Protein AF-X1FMQ9-F1 (afdb_monomer)

Solvent-accessible surface area (backbone atoms only — not comparable to full-atom values): 10789 Å² total; per-residue (Å²): 133,84,79,78,76,78,75,82,74,80,79,89,63,72,54,70,65,30,50,50,21,50,54,52,43,66,66,68,34,51,52,67,71,51,48,47,55,54,40,32,73,69,25,36,58,35,32,62,56,25,53,51,53,37,46,62,65,44,47,62,58,51,52,54,50,51,51,49,49,67,76,51,83,60,96,56,60,71,26,52,56,39,24,70,75,69,33,64,69,56,11,64,59,43,40,59,52,52,51,50,51,53,49,52,52,49,51,53,39,31,49,46,48,5,49,59,49,30,76,81,44,94,51,62,32,68,59,45,15,52,54,49,48,53,51,51,52,54,46,55,72,76,32,65,49,62,48,34,54,51,37,35,54,52,38,55,53,48,52,52,51,50,52,50,48,50,59,61,44,62,81,66,68,61,75,65,73,44,62,66,39,60,74,65,45,69,70,50,38,49,46,72,50,74,103

Secondary structure (DSSP, 8-state):
---------------HHHHHHHHHHHHSSHIIIIIHHHHHHHHGGGHHHHHHHHHHHHHHHHHHHHHHHHH---TTHHHHHHHHHH-HHHHHHHHHHHHHHHHHHHHHHHHHHHHHHHHHS-S-HHHHHHHHHHHHHHHHHH-HHHHHHHHHHHHHHHHHHHHHHHHHHHTT--GGGGSSS-TT-HHHHHHTTT-

Sequence (195 aa):
MEEKKEQIHLIRELGLIEALAIGLGSMLSAGIFVLSANAAERVGPAASLSFIFAGFICLPTALVLSELATAIPKAGGSFTFISRAFGPLAGSIVGPGNWLGLTFFAAFNLHAFGHYLSYFIPINPLLGAIFAGIIFIFLNYRGTRITGLLQKYIVIFLLVILIIFIYLGFNKVDTNLYKPFIPYGWGVVIGIIGL

pLDDT: mean 87.28, std 10.36, range [39.56, 96.0]

Radius of gyration: 20.59 Å; Cα contacts (8 Å, |Δi|>4): 128; chains: 1; bounding box: 42×42×71 Å

Foldseek 3Di:
DPPPPPPPDDDPLDDPLLVVLVVLDLVCFCCVVPVLVVLCVQFNLLSVVLVVVLVVVCVVVVVVQVVQCVVDVDPQRPLVSCCVVPNNVRSVVVSVVVVVVVVVSLLVRLLSQLVVVCVVPVDRSVVSSVVVVVVVVVQVVVDPNSVSVVSSVVSVVVVVVVVVCCVVVVVVDDPVSCVVVGPPDPVSSNVSSVD

Structure (mmCIF, N/CA/C/O backbone):
data_AF-X1FMQ9-F1
#
_entry.id   AF-X1FMQ9-F1
#
loop_
_atom_site.group_PDB
_atom_site.id
_atom_site.type_symbol
_atom_site.label_atom_id
_atom_site.label_alt_id
_atom_site.label_comp_id
_atom_site.label_asym_id
_atom_site.label_entity_id
_atom_site.label_seq_id
_atom_site.pdbx_PDB_ins_code
_atom_site.Cartn_x
_atom_site.Cartn_y
_atom_site.Cartn_z
_atom_site.occupancy
_atom_site.B_iso_or_equiv
_atom_site.auth_seq_id
_atom_site.auth_comp_id
_at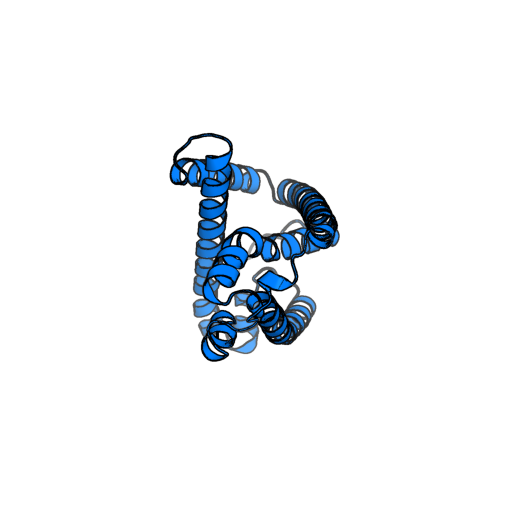om_site.auth_asym_id
_atom_site.auth_atom_id
_atom_site.pdbx_PDB_model_num
ATOM 1 N N . MET A 1 1 ? -17.181 7.054 44.598 1.00 39.69 1 MET A N 1
ATOM 2 C CA . MET A 1 1 ? -16.829 8.158 43.685 1.00 39.69 1 MET A CA 1
ATOM 3 C C . MET A 1 1 ? -16.717 7.548 42.301 1.00 39.69 1 MET A C 1
ATOM 5 O O . MET A 1 1 ? -15.719 6.906 42.015 1.00 39.69 1 MET A O 1
ATOM 9 N N . GLU A 1 2 ? -17.786 7.608 41.506 1.00 40.56 2 GLU A N 1
ATOM 10 C CA . GLU A 1 2 ? -17.734 7.195 40.100 1.00 40.56 2 GLU A CA 1
ATOM 11 C C . GLU A 1 2 ? -16.926 8.244 39.337 1.00 40.56 2 GLU A C 1
ATOM 13 O O . GLU A 1 2 ? -17.380 9.373 39.148 1.00 40.56 2 GLU A O 1
ATOM 18 N N . GLU A 1 3 ? -15.703 7.892 38.943 1.00 44.97 3 GLU A N 1
ATOM 19 C CA . GLU A 1 3 ? -14.955 8.657 37.952 1.00 44.97 3 GLU A CA 1
ATOM 20 C C . GLU A 1 3 ? -15.778 8.698 36.664 1.00 44.97 3 GLU A C 1
ATOM 22 O O . GLU A 1 3 ? -15.909 7.718 35.925 1.00 44.97 3 GLU A O 1
ATOM 27 N N . LYS A 1 4 ? -16.372 9.860 36.413 1.00 39.56 4 LYS A N 1
ATOM 28 C CA . LYS A 1 4 ? -17.057 10.195 35.175 1.00 39.56 4 LYS A CA 1
ATOM 29 C C . LYS A 1 4 ? -16.000 10.181 34.067 1.00 39.56 4 LYS A C 1
ATOM 31 O O . LYS A 1 4 ? -15.336 11.185 33.848 1.00 39.56 4 LYS A O 1
ATOM 36 N N . LYS A 1 5 ? -15.794 9.027 33.414 1.00 47.34 5 LYS A N 1
ATOM 37 C CA . LYS A 1 5 ? -14.930 8.903 32.229 1.00 47.34 5 LYS A CA 1
ATOM 38 C C . LYS A 1 5 ? -15.361 9.965 31.222 1.00 47.34 5 LYS A C 1
ATOM 40 O O . LYS A 1 5 ? -16.403 9.811 30.584 1.00 47.34 5 LYS A O 1
ATOM 45 N N . GLU A 1 6 ? -14.575 11.029 31.089 1.00 47.56 6 GLU A N 1
ATOM 46 C CA . GLU A 1 6 ? -14.693 11.971 29.983 1.00 47.56 6 GLU A CA 1
ATOM 47 C C . GLU A 1 6 ? -14.522 11.174 28.690 1.00 47.56 6 GLU A C 1
ATOM 49 O O . GLU A 1 6 ? -13.422 10.768 28.313 1.00 47.56 6 GLU A O 1
ATOM 54 N N . GLN A 1 7 ? -15.635 10.864 28.027 1.00 49.47 7 GLN A N 1
ATOM 55 C CA . GLN A 1 7 ? -15.579 10.296 26.694 1.00 49.47 7 GLN A CA 1
ATOM 56 C C . GLN A 1 7 ? -15.165 11.417 25.750 1.00 49.47 7 GLN A C 1
ATOM 58 O O . GLN A 1 7 ? -15.993 12.219 25.321 1.00 49.47 7 GLN A O 1
ATOM 63 N N . ILE A 1 8 ? -13.868 11.476 25.453 1.00 59.44 8 ILE A N 1
ATOM 64 C CA . ILE A 1 8 ? -13.315 12.309 24.389 1.00 59.44 8 ILE A CA 1
ATOM 65 C C . ILE A 1 8 ? -14.010 11.881 23.091 1.00 59.44 8 ILE A C 1
ATOM 67 O O . ILE A 1 8 ? -13.707 10.833 22.517 1.00 59.44 8 ILE A O 1
ATOM 71 N N . HIS A 1 9 ? -14.999 12.658 22.656 1.00 59.69 9 HIS A N 1
ATOM 72 C CA . HIS A 1 9 ? -15.724 12.385 21.426 1.00 59.69 9 HIS A CA 1
ATOM 73 C C . HIS A 1 9 ? -14.909 12.940 20.259 1.00 59.69 9 HIS A C 1
ATOM 75 O O . HIS A 1 9 ? -14.706 14.148 20.147 1.00 59.69 9 HIS A O 1
ATOM 81 N N . LEU A 1 10 ? -14.427 12.058 19.382 1.00 73.88 10 LEU A N 1
ATOM 82 C CA . LEU A 1 10 ? -13.733 12.476 18.166 1.00 73.88 10 LEU A CA 1
ATOM 83 C C . LEU A 1 10 ? -14.695 13.288 17.291 1.00 73.88 10 LEU A C 1
ATOM 85 O O . LEU A 1 10 ? -15.839 12.882 17.059 1.00 73.88 10 LEU A O 1
ATOM 89 N N . ILE A 1 11 ? -14.233 14.436 16.802 1.00 69.00 11 ILE A N 1
ATOM 90 C CA . ILE A 1 11 ? -14.993 15.237 15.845 1.00 69.00 11 ILE A CA 1
ATOM 91 C C . ILE A 1 11 ? -14.965 14.492 14.505 1.00 69.00 11 ILE A C 1
ATOM 93 O O . ILE A 1 11 ? -13.902 14.120 14.005 1.00 69.00 11 ILE A O 1
ATOM 97 N N . ARG A 1 12 ? -16.140 14.242 13.919 1.00 73.06 12 ARG A N 1
ATOM 98 C CA . ARG A 1 12 ? -16.244 13.654 12.577 1.00 73.06 12 ARG A CA 1
ATOM 99 C C . ARG A 1 12 ? -15.899 14.711 11.533 1.00 73.06 12 ARG A C 1
ATOM 101 O O . ARG A 1 12 ? -16.769 15.449 11.090 1.00 73.06 12 ARG A O 1
ATOM 108 N N . GLU A 1 13 ? -14.627 14.773 11.157 1.00 75.62 13 GLU A N 1
ATOM 109 C CA . GLU A 1 13 ? -14.140 15.732 10.157 1.00 75.62 13 GLU A CA 1
ATOM 110 C C . GLU A 1 13 ? -13.971 15.149 8.746 1.00 75.62 13 GLU A C 1
ATOM 112 O O . GLU A 1 13 ? -13.819 15.910 7.792 1.00 75.62 13 GLU A O 1
ATOM 117 N N . LEU A 1 14 ? -13.995 13.819 8.598 1.00 81.44 14 LEU A N 1
ATOM 118 C CA . LEU A 1 14 ? -13.795 13.143 7.315 1.00 81.44 14 LEU A CA 1
ATOM 119 C C . LEU A 1 14 ? -15.108 12.613 6.740 1.00 81.44 14 LEU A C 1
ATOM 121 O O . LEU A 1 14 ? -15.862 11.920 7.426 1.00 81.44 14 LEU A O 1
ATOM 125 N N . GLY A 1 15 ? -15.349 12.921 5.465 1.00 87.00 15 GLY A N 1
ATOM 126 C CA . GLY A 1 15 ? -16.427 12.347 4.675 1.00 87.00 15 GLY A CA 1
ATOM 127 C C . GLY A 1 15 ? -16.024 11.034 4.001 1.00 87.00 15 GLY A C 1
ATOM 128 O O . GLY A 1 15 ? -14.919 10.516 4.177 1.00 87.00 15 GLY A O 1
ATOM 129 N N . LEU A 1 16 ? -16.941 10.493 3.196 1.00 89.25 16 LEU A N 1
ATOM 130 C CA . LEU A 1 16 ? -16.736 9.241 2.462 1.00 89.25 16 LEU A CA 1
ATOM 131 C C . LEU A 1 16 ? -15.574 9.338 1.464 1.00 89.25 16 LEU A C 1
ATOM 133 O O . LEU A 1 16 ? -14.769 8.418 1.368 1.00 89.25 16 LEU A O 1
ATOM 137 N N . ILE A 1 17 ? -15.478 10.449 0.730 1.00 89.44 17 ILE A N 1
ATOM 138 C CA . ILE A 1 17 ? -14.456 10.630 -0.309 1.00 89.44 17 ILE A CA 1
ATOM 139 C C . ILE A 1 17 ? -13.071 10.744 0.328 1.00 89.44 17 ILE A C 1
ATOM 141 O O . ILE A 1 17 ? -12.124 10.133 -0.159 1.00 89.44 17 ILE A O 1
ATOM 145 N N . GLU A 1 18 ? -12.943 11.483 1.432 1.00 89.38 18 GLU A N 1
ATOM 146 C CA . GLU A 1 18 ? -11.685 11.581 2.170 1.00 89.38 18 GLU A CA 1
ATOM 147 C C . GLU A 1 18 ? -11.283 10.223 2.763 1.00 89.38 18 GLU A C 1
ATOM 149 O O . GLU A 1 18 ? -10.120 9.840 2.667 1.00 89.38 18 GLU A O 1
ATOM 154 N N . ALA A 1 19 ? -12.234 9.456 3.311 1.00 88.94 19 ALA A N 1
ATOM 155 C CA . ALA A 1 19 ? -11.971 8.111 3.823 1.00 88.94 19 ALA A CA 1
ATOM 156 C C . ALA A 1 19 ? -11.522 7.138 2.716 1.00 88.94 19 ALA A C 1
ATOM 158 O O . ALA A 1 19 ? -10.538 6.417 2.890 1.00 88.94 19 ALA A O 1
ATOM 159 N N . LEU A 1 20 ? -12.187 7.161 1.555 1.00 91.94 20 LEU A N 1
ATOM 160 C CA . LEU A 1 20 ? -11.788 6.381 0.381 1.00 91.94 20 LEU A CA 1
ATOM 161 C C . LEU A 1 20 ? -10.407 6.798 -0.130 1.00 91.94 20 LEU A C 1
ATOM 163 O O . LEU A 1 20 ? -9.595 5.936 -0.447 1.00 91.94 20 LEU A O 1
ATOM 167 N N . ALA A 1 21 ? -10.104 8.096 -0.168 1.00 92.31 21 ALA A N 1
ATOM 168 C CA . ALA A 1 21 ? -8.791 8.586 -0.575 1.00 92.31 21 ALA A CA 1
ATOM 169 C C . ALA A 1 21 ? -7.685 8.163 0.403 1.00 92.31 21 ALA A C 1
ATOM 171 O O . ALA A 1 21 ? -6.579 7.836 -0.021 1.00 92.31 21 ALA A O 1
ATOM 172 N N . ILE A 1 22 ? -7.959 8.122 1.707 1.00 90.25 22 ILE A N 1
ATOM 173 C CA . ILE A 1 22 ? -6.998 7.604 2.688 1.00 90.25 22 ILE A CA 1
ATOM 174 C C . ILE A 1 22 ? -6.743 6.113 2.462 1.00 90.25 22 ILE A C 1
ATOM 176 O O . ILE A 1 22 ? -5.586 5.699 2.452 1.00 90.25 22 ILE A O 1
ATOM 180 N N . GLY A 1 23 ? -7.796 5.322 2.232 1.00 90.88 23 GLY A N 1
ATOM 181 C CA . GLY A 1 23 ? -7.664 3.898 1.918 1.00 90.88 23 GLY A CA 1
ATOM 182 C C . GLY A 1 23 ? -6.906 3.647 0.612 1.00 90.88 23 GLY A C 1
ATOM 183 O O . GLY A 1 23 ? -5.925 2.915 0.588 1.00 90.88 23 GLY A O 1
ATOM 184 N N . LEU A 1 24 ? -7.302 4.303 -0.479 1.00 92.31 24 LEU A N 1
ATOM 185 C CA . LEU A 1 24 ? -6.636 4.154 -1.775 1.00 92.31 24 LEU A CA 1
ATOM 186 C C . LEU A 1 24 ? -5.192 4.647 -1.735 1.00 92.31 24 LEU A C 1
ATOM 188 O O . LEU A 1 24 ? -4.309 4.007 -2.294 1.00 92.31 24 LEU A O 1
ATOM 192 N N . GLY A 1 25 ? -4.929 5.764 -1.061 1.00 90.56 25 GLY A N 1
ATOM 193 C CA . GLY A 1 25 ? -3.583 6.308 -0.957 1.00 90.56 25 GLY A CA 1
ATOM 194 C C . GLY A 1 25 ? -2.646 5.470 -0.092 1.00 90.56 25 GLY A C 1
ATOM 195 O O . GLY A 1 25 ? -1.457 5.408 -0.390 1.00 90.56 25 GLY A O 1
ATOM 196 N N . SER A 1 26 ? -3.159 4.794 0.942 1.00 89.12 26 SER A N 1
ATOM 197 C CA . SER A 1 26 ? -2.355 3.840 1.711 1.00 89.12 26 SER A CA 1
ATOM 198 C C . SER A 1 26 ? -2.074 2.554 0.927 1.00 89.12 26 SER A C 1
ATOM 200 O O . SER A 1 26 ? -1.011 1.968 1.102 1.00 89.12 26 SER A O 1
ATOM 202 N N . MET A 1 27 ? -2.960 2.144 0.012 1.00 89.94 27 MET A N 1
ATOM 203 C CA . MET A 1 27 ? -2.733 0.992 -0.873 1.00 89.94 27 MET A CA 1
ATOM 204 C C . MET A 1 27 ? -1.791 1.315 -2.048 1.00 89.94 27 MET A C 1
ATOM 206 O O . MET A 1 27 ? -0.898 0.530 -2.357 1.00 89.94 27 MET A O 1
ATOM 210 N N . LEU A 1 28 ? -1.955 2.476 -2.693 1.00 90.56 28 LEU A N 1
ATOM 211 C CA . LEU A 1 28 ? -1.172 2.940 -3.854 1.00 90.56 28 LEU A CA 1
ATOM 212 C C . LEU A 1 28 ? 0.125 3.666 -3.456 1.00 90.56 28 LEU A C 1
ATOM 214 O O . LEU A 1 28 ? 0.602 4.549 -4.167 1.00 90.56 28 LEU A O 1
ATOM 218 N N . SER A 1 29 ? 0.675 3.341 -2.291 1.00 89.25 29 SER A N 1
ATOM 219 C CA . SER A 1 29 ? 1.829 4.031 -1.725 1.00 89.25 29 SER A CA 1
ATOM 220 C C . SER A 1 29 ? 3.143 3.591 -2.403 1.00 89.25 29 SER A C 1
ATOM 222 O O . SER A 1 29 ? 3.142 3.059 -3.515 1.00 89.25 29 SER A O 1
ATOM 224 N N . ALA A 1 30 ? 4.296 3.763 -1.747 1.00 86.06 30 ALA A N 1
ATOM 225 C CA . ALA A 1 30 ? 5.596 3.317 -2.254 1.00 86.06 30 ALA A CA 1
ATOM 226 C C . ALA A 1 30 ? 5.655 1.840 -2.710 1.00 86.06 30 ALA A C 1
ATOM 228 O O . ALA A 1 30 ? 6.566 1.477 -3.450 1.00 86.06 30 ALA A O 1
ATOM 229 N N . GLY A 1 31 ? 4.693 0.992 -2.326 1.00 84.88 31 GLY A N 1
ATOM 230 C CA . GLY A 1 31 ? 4.584 -0.383 -2.818 1.00 84.88 31 GLY A CA 1
ATOM 231 C C . GLY A 1 31 ? 4.516 -0.476 -4.347 1.00 84.88 31 GLY A C 1
ATOM 232 O O . GLY A 1 31 ? 5.356 -1.130 -4.957 1.00 84.88 31 GLY A O 1
ATOM 233 N N . ILE A 1 32 ? 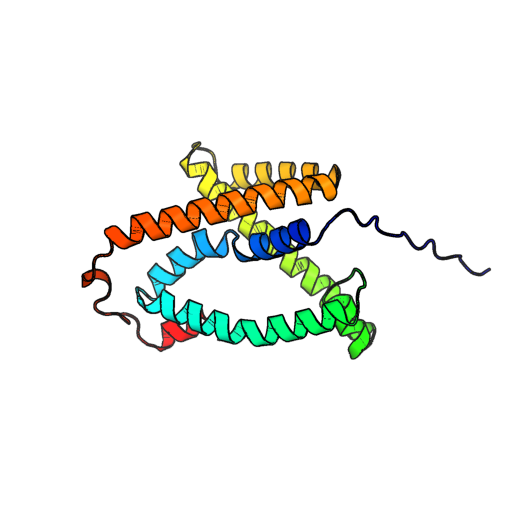3.581 0.224 -4.996 1.00 89.06 32 ILE A N 1
ATOM 234 C CA . ILE A 1 32 ? 3.429 0.131 -6.462 1.00 89.06 32 ILE A CA 1
ATOM 235 C C . ILE A 1 32 ? 4.571 0.808 -7.234 1.00 89.06 32 ILE A C 1
ATOM 237 O O . ILE A 1 32 ? 4.815 0.494 -8.395 1.00 89.06 32 ILE A O 1
ATOM 241 N N . PHE A 1 33 ? 5.275 1.744 -6.599 1.00 87.31 33 PHE A N 1
ATOM 242 C CA . PHE A 1 33 ? 6.340 2.514 -7.239 1.00 87.31 33 PHE A CA 1
ATOM 243 C C . PHE A 1 33 ? 7.714 1.856 -7.081 1.00 87.31 33 PHE A C 1
ATOM 245 O O . PHE A 1 33 ? 8.501 1.844 -8.024 1.00 87.31 33 PHE A O 1
ATOM 252 N N . VAL A 1 34 ? 7.986 1.259 -5.916 1.00 88.56 34 VAL A N 1
ATOM 253 C CA . VAL A 1 34 ? 9.287 0.658 -5.587 1.00 88.56 34 VAL A CA 1
ATOM 254 C C . VAL A 1 34 ? 9.239 -0.867 -5.655 1.00 88.56 34 VAL A C 1
ATOM 256 O O . VAL A 1 34 ? 10.072 -1.481 -6.322 1.00 88.56 34 VAL A O 1
ATOM 259 N N . LEU A 1 35 ? 8.263 -1.505 -4.997 1.00 87.69 35 LEU A N 1
ATOM 260 C CA . LEU A 1 35 ? 8.206 -2.972 -4.944 1.00 87.69 35 LEU A CA 1
ATOM 261 C C . LEU A 1 35 ? 7.833 -3.575 -6.293 1.00 87.69 35 LEU A C 1
ATOM 263 O O . LEU A 1 35 ? 8.324 -4.652 -6.603 1.00 87.69 35 LEU A O 1
ATOM 267 N N . SER A 1 36 ? 7.021 -2.908 -7.117 1.00 88.75 36 SER A N 1
ATOM 268 C CA . SER A 1 36 ? 6.688 -3.426 -8.450 1.00 88.75 36 SER A CA 1
ATOM 269 C C . SER A 1 36 ? 7.918 -3.554 -9.351 1.00 88.75 36 SER A C 1
ATOM 271 O O . SER A 1 36 ? 8.035 -4.547 -10.066 1.00 88.75 36 SER A O 1
ATOM 273 N N . ALA A 1 37 ? 8.864 -2.611 -9.272 1.00 87.69 37 ALA A N 1
ATOM 274 C CA . ALA A 1 37 ? 10.129 -2.706 -9.997 1.00 87.69 37 ALA A CA 1
ATOM 275 C C . ALA A 1 37 ? 10.989 -3.868 -9.474 1.00 87.69 37 ALA A C 1
ATOM 277 O O . ALA A 1 37 ? 11.471 -4.680 -10.259 1.00 87.69 37 ALA A O 1
ATOM 278 N N . ASN A 1 38 ? 11.105 -4.010 -8.149 1.00 87.56 38 ASN A N 1
ATOM 279 C CA . ASN A 1 38 ? 11.846 -5.117 -7.538 1.00 87.56 38 ASN A CA 1
ATOM 280 C C . ASN A 1 38 ? 11.211 -6.492 -7.835 1.00 87.56 38 ASN A C 1
ATOM 282 O O . ASN A 1 38 ? 11.910 -7.470 -8.090 1.00 87.56 38 ASN A O 1
ATOM 286 N N . ALA A 1 39 ? 9.880 -6.575 -7.853 1.00 87.50 39 ALA A N 1
ATOM 287 C CA . ALA A 1 39 ? 9.150 -7.783 -8.220 1.00 87.50 39 ALA A CA 1
ATOM 288 C C . ALA A 1 39 ? 9.375 -8.146 -9.694 1.00 87.50 39 ALA A C 1
ATOM 290 O O . ALA A 1 39 ? 9.618 -9.312 -10.004 1.00 87.50 39 ALA A O 1
ATOM 291 N N . ALA A 1 40 ? 9.345 -7.157 -10.592 1.00 88.12 40 ALA A N 1
ATOM 292 C CA . ALA A 1 40 ? 9.644 -7.356 -12.006 1.00 88.12 40 ALA A CA 1
ATOM 293 C C . ALA A 1 40 ? 11.095 -7.813 -12.231 1.00 88.12 40 ALA A C 1
ATOM 295 O O . ALA A 1 40 ? 11.329 -8.678 -13.066 1.00 88.12 40 ALA A O 1
ATOM 296 N N . GLU A 1 41 ? 12.059 -7.309 -11.460 1.00 88.12 41 GLU A N 1
ATOM 297 C CA . GLU A 1 41 ? 13.456 -7.760 -11.523 1.00 88.12 41 GLU A CA 1
ATOM 298 C C . GLU A 1 41 ? 13.613 -9.228 -11.090 1.00 88.12 41 GLU A C 1
ATOM 300 O O . GLU A 1 41 ? 14.364 -9.986 -11.697 1.00 88.12 41 GLU A O 1
ATOM 305 N N . ARG A 1 42 ? 12.869 -9.655 -10.061 1.00 86.50 42 ARG A N 1
ATOM 306 C CA . ARG A 1 42 ? 12.990 -11.000 -9.473 1.00 86.50 42 ARG A CA 1
ATOM 307 C C . ARG A 1 42 ? 12.169 -12.081 -10.178 1.00 86.50 42 ARG A C 1
ATOM 309 O O . ARG A 1 42 ? 12.550 -13.246 -10.130 1.00 86.50 42 ARG A O 1
ATOM 316 N N . VAL A 1 43 ? 11.024 -11.732 -10.768 1.00 86.50 43 VAL A N 1
ATOM 317 C CA . VAL A 1 43 ? 10.079 -12.687 -11.393 1.00 86.50 43 VAL A CA 1
ATOM 318 C C . VAL A 1 43 ? 9.914 -12.452 -12.898 1.00 86.50 43 VAL A C 1
ATOM 320 O O . VAL A 1 43 ? 9.421 -13.326 -13.614 1.00 86.50 43 VAL A O 1
ATOM 323 N N . GLY A 1 44 ? 10.391 -11.323 -13.419 1.00 87.50 44 GLY A N 1
ATOM 324 C CA . GLY A 1 44 ? 10.241 -10.969 -14.824 1.00 87.50 44 GLY A CA 1
ATOM 325 C C . GLY A 1 44 ? 8.788 -10.620 -15.185 1.00 87.50 44 GLY A C 1
ATOM 326 O O . GLY A 1 44 ? 8.026 -10.144 -14.336 1.00 87.50 44 GLY A O 1
ATOM 327 N N . PRO A 1 45 ? 8.362 -10.878 -16.435 1.00 88.12 45 PRO A N 1
ATOM 328 C CA . PRO A 1 45 ? 7.015 -10.555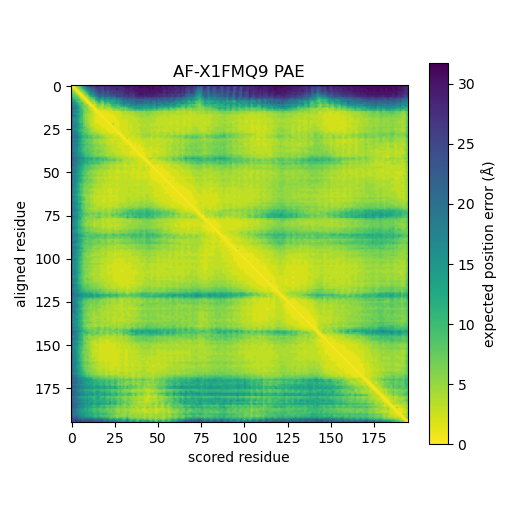 -16.926 1.00 88.12 45 PRO A CA 1
ATOM 329 C C . PRO A 1 45 ? 5.876 -11.181 -16.102 1.00 88.12 45 PRO A C 1
ATOM 331 O O . PRO A 1 45 ? 4.783 -10.610 -15.994 1.00 88.12 45 PRO A O 1
ATOM 334 N N . ALA A 1 46 ? 6.145 -12.326 -15.469 1.00 90.00 46 ALA A N 1
ATOM 335 C CA . ALA A 1 46 ? 5.207 -13.029 -14.602 1.00 90.00 46 ALA A CA 1
ATOM 336 C C . ALA A 1 46 ? 4.859 -12.286 -13.298 1.00 90.00 46 ALA A C 1
ATOM 338 O O . ALA A 1 46 ? 3.913 -12.689 -12.623 1.00 90.00 46 ALA A O 1
ATOM 339 N N . ALA A 1 47 ? 5.533 -11.175 -12.965 1.00 89.19 47 ALA A N 1
ATOM 340 C CA . ALA A 1 47 ? 5.174 -10.344 -11.812 1.00 89.19 47 ALA A CA 1
ATOM 341 C C . ALA A 1 47 ? 3.708 -9.873 -11.880 1.00 89.19 47 ALA A C 1
ATOM 343 O O . ALA A 1 47 ? 3.027 -9.796 -10.859 1.00 89.19 47 ALA A O 1
ATOM 344 N N . SER A 1 48 ? 3.193 -9.635 -13.092 1.00 88.69 48 SER A N 1
ATOM 345 C CA . SER A 1 48 ? 1.783 -9.307 -13.337 1.00 88.69 48 SER A CA 1
ATOM 346 C C . SER A 1 48 ? 0.816 -10.378 -12.808 1.00 88.69 48 SER A C 1
ATOM 348 O O . SER A 1 48 ? -0.174 -10.038 -12.160 1.00 88.69 48 SER A O 1
ATOM 350 N N . LEU A 1 49 ? 1.123 -11.667 -13.005 1.00 89.44 49 LEU A N 1
ATOM 351 C CA . LEU A 1 49 ? 0.324 -12.769 -12.461 1.00 89.44 49 LEU A CA 1
ATOM 352 C C . LEU A 1 49 ? 0.403 -12.820 -10.935 1.00 89.44 49 LEU A C 1
ATOM 354 O O . LEU A 1 49 ? -0.628 -13.004 -10.291 1.00 89.44 49 LEU A O 1
ATOM 358 N N . SER A 1 50 ? 1.588 -12.616 -10.351 1.00 89.75 50 SER A N 1
ATOM 359 C CA . SER A 1 50 ? 1.748 -12.571 -8.892 1.00 89.75 50 SER A CA 1
ATOM 360 C C . SER A 1 50 ? 0.856 -11.495 -8.265 1.00 89.75 50 SER A C 1
ATOM 362 O O . SER A 1 50 ? 0.182 -11.772 -7.276 1.00 89.75 50 SER A O 1
ATOM 364 N N . PHE A 1 51 ? 0.771 -10.301 -8.865 1.00 89.12 51 PHE A N 1
ATOM 365 C CA . PHE A 1 51 ? -0.125 -9.241 -8.384 1.00 89.12 51 PHE A CA 1
ATOM 366 C C . PHE A 1 51 ? -1.610 -9.610 -8.498 1.00 89.12 51 PHE A C 1
ATOM 368 O O . PHE A 1 51 ? -2.378 -9.313 -7.584 1.00 89.12 51 PHE A O 1
ATOM 375 N N . ILE A 1 52 ? -2.020 -10.285 -9.578 1.00 91.50 52 ILE A N 1
ATOM 376 C CA . ILE A 1 52 ? -3.406 -10.750 -9.745 1.00 91.50 52 ILE A CA 1
ATOM 377 C C . ILE A 1 52 ? -3.763 -11.768 -8.654 1.00 91.50 52 ILE A C 1
ATOM 379 O O . ILE A 1 52 ? -4.781 -11.615 -7.978 1.00 91.50 52 ILE A O 1
ATOM 383 N N . PHE A 1 53 ? -2.913 -12.774 -8.433 1.00 90.94 53 PHE A N 1
ATOM 384 C CA . PHE A 1 53 ? -3.139 -13.780 -7.394 1.00 90.94 53 PHE A CA 1
ATOM 385 C C . PHE A 1 53 ? -3.110 -13.182 -5.982 1.00 90.94 53 PHE A C 1
ATOM 387 O O . PHE A 1 53 ? -3.985 -13.495 -5.176 1.00 90.94 53 PHE A O 1
ATOM 394 N N . ALA A 1 54 ? -2.175 -12.270 -5.697 1.00 90.12 54 ALA A N 1
ATOM 395 C CA . ALA A 1 54 ? -2.142 -11.535 -4.433 1.00 90.12 54 ALA A CA 1
ATOM 396 C C . ALA A 1 54 ? -3.440 -10.741 -4.203 1.00 90.12 54 ALA A C 1
ATOM 398 O O . ALA A 1 54 ? -3.987 -10.743 -3.100 1.00 90.12 54 ALA A O 1
ATOM 399 N N . GLY A 1 55 ? -3.981 -10.118 -5.257 1.00 91.06 55 GLY A N 1
ATOM 400 C CA . GLY A 1 55 ? -5.276 -9.440 -5.219 1.00 91.06 55 GLY A CA 1
ATOM 401 C C . GLY A 1 55 ? -6.418 -10.382 -4.837 1.00 91.06 55 GLY A C 1
ATOM 402 O O . GLY A 1 55 ? -7.180 -10.075 -3.922 1.00 91.06 55 GLY A O 1
ATOM 403 N N . PHE A 1 56 ? -6.498 -11.558 -5.465 1.00 93.06 56 PHE A N 1
ATOM 404 C CA . PHE A 1 56 ? -7.513 -12.564 -5.132 1.00 93.06 56 PHE A CA 1
ATOM 405 C C . PHE A 1 56 ? -7.429 -13.052 -3.683 1.00 93.06 56 PHE A C 1
ATOM 407 O O . PHE A 1 56 ? -8.465 -13.244 -3.054 1.00 93.06 56 PHE A O 1
ATOM 414 N N . ILE A 1 57 ? -6.224 -13.207 -3.131 1.00 92.12 57 ILE A N 1
ATOM 415 C CA . ILE A 1 57 ? -6.022 -13.593 -1.724 1.00 92.12 57 ILE A CA 1
ATOM 416 C C . ILE A 1 57 ? -6.428 -12.456 -0.771 1.00 92.12 57 ILE A C 1
ATOM 418 O O . ILE A 1 57 ? -6.955 -12.698 0.315 1.00 92.12 57 ILE A O 1
ATOM 422 N N . CYS A 1 58 ? -6.221 -11.203 -1.177 1.00 92.62 58 CYS A N 1
ATOM 423 C CA . CYS A 1 58 ? -6.569 -10.031 -0.378 1.00 92.62 58 CYS A CA 1
ATOM 424 C C . CYS A 1 58 ? -8.088 -9.770 -0.325 1.00 92.62 58 CYS A C 1
ATOM 426 O O . CYS A 1 58 ? -8.595 -9.303 0.696 1.00 92.62 58 CYS A O 1
ATOM 428 N N . LEU A 1 59 ? -8.832 -10.104 -1.388 1.00 94.12 59 LEU A N 1
ATOM 429 C CA . LEU A 1 59 ? -10.270 -9.819 -1.503 1.00 94.12 59 LEU A CA 1
ATOM 430 C C . LEU A 1 59 ? -11.121 -10.370 -0.337 1.00 94.12 59 LEU A C 1
ATOM 432 O O . LEU A 1 59 ? -11.846 -9.575 0.265 1.00 94.12 59 LEU A O 1
ATOM 436 N N . PRO A 1 60 ? -11.043 -11.662 0.050 1.00 95.25 60 PRO A N 1
ATOM 437 C CA . PRO A 1 60 ? -11.795 -12.178 1.196 1.00 95.25 60 PRO A CA 1
ATOM 438 C C . PRO A 1 60 ? -11.479 -11.436 2.498 1.00 95.25 60 PRO A C 1
ATOM 440 O O . PRO A 1 60 ? -12.385 -11.097 3.256 1.00 95.25 60 PRO A O 1
ATOM 443 N N . THR A 1 61 ? -10.203 -11.124 2.732 1.00 93.44 61 THR A N 1
ATOM 444 C CA . THR A 1 61 ? -9.759 -10.374 3.916 1.00 93.44 61 THR A CA 1
ATOM 445 C C . THR A 1 61 ? -10.360 -8.969 3.939 1.00 93.44 61 THR A C 1
ATOM 447 O O . THR A 1 61 ? -10.833 -8.514 4.980 1.00 93.44 61 THR A O 1
ATOM 450 N N . ALA A 1 62 ? -10.397 -8.290 2.789 1.00 93.31 62 ALA A N 1
ATOM 451 C CA . ALA A 1 62 ? -11.005 -6.971 2.660 1.00 93.31 62 ALA A CA 1
ATOM 452 C C . ALA A 1 62 ? -12.523 -6.999 2.908 1.00 93.31 62 ALA A C 1
ATOM 454 O O . ALA A 1 62 ? -13.043 -6.113 3.586 1.00 93.31 62 ALA A O 1
ATOM 455 N N . LEU A 1 63 ? -13.228 -8.025 2.417 1.00 96.00 63 LEU A N 1
ATOM 456 C CA . LEU A 1 63 ? -14.668 -8.196 2.643 1.00 96.00 63 LEU A CA 1
ATOM 457 C C . LEU A 1 63 ? -14.987 -8.396 4.129 1.00 96.00 63 LEU A C 1
ATOM 459 O O . LEU A 1 63 ? -15.829 -7.682 4.672 1.00 96.00 63 LEU A O 1
ATOM 463 N N . VAL A 1 64 ? -14.255 -9.284 4.809 1.00 95.00 64 VAL A N 1
ATOM 464 C CA . VAL A 1 64 ? -14.414 -9.513 6.254 1.00 95.00 64 VAL A CA 1
ATOM 465 C C . VAL A 1 64 ? -14.142 -8.228 7.037 1.00 95.00 64 VAL A C 1
ATOM 467 O O . VAL A 1 64 ? -14.931 -7.841 7.897 1.00 95.00 64 VAL A O 1
ATOM 470 N N . LEU A 1 65 ? -13.062 -7.508 6.719 1.00 92.19 65 LEU A N 1
ATOM 471 C CA . LEU A 1 65 ? -12.764 -6.234 7.378 1.00 92.19 65 LEU A CA 1
ATOM 472 C C . LEU A 1 65 ? -13.843 -5.173 7.125 1.00 92.19 65 LEU A C 1
ATOM 474 O O . LEU A 1 65 ? -14.152 -4.402 8.033 1.00 92.19 65 LEU A O 1
ATOM 478 N N . SER A 1 66 ? -14.442 -5.150 5.932 1.00 93.19 66 SER A N 1
ATOM 479 C CA . SER A 1 66 ? -15.550 -4.251 5.596 1.00 93.19 66 SER A CA 1
ATOM 480 C C . SER A 1 66 ? -16.808 -4.555 6.419 1.00 93.19 66 SER A C 1
ATOM 482 O O . SER A 1 66 ? -17.441 -3.636 6.950 1.00 93.19 66 SER A O 1
ATOM 484 N N . GLU A 1 67 ? -17.162 -5.834 6.577 1.00 95.44 67 GLU A N 1
ATOM 485 C CA . GLU A 1 67 ? -18.279 -6.258 7.430 1.00 95.44 67 GLU A CA 1
ATOM 486 C C . GLU A 1 67 ? -18.036 -5.887 8.897 1.00 95.44 67 GLU A C 1
ATOM 488 O O . GLU A 1 67 ? -18.903 -5.291 9.540 1.00 95.44 67 GLU A O 1
ATOM 493 N N . LEU A 1 68 ? -16.831 -6.151 9.414 1.00 93.38 68 LEU A N 1
ATOM 494 C CA . LEU A 1 68 ? -16.460 -5.821 10.792 1.00 93.38 68 LEU A CA 1
ATOM 495 C C . LEU A 1 68 ? -16.475 -4.309 11.051 1.00 93.38 68 LEU A C 1
ATOM 497 O O . LEU A 1 68 ? -16.978 -3.872 12.088 1.00 93.38 68 LEU A O 1
ATOM 501 N N . ALA A 1 69 ? -15.963 -3.505 10.115 1.00 90.81 69 ALA A N 1
ATOM 502 C CA . ALA A 1 69 ? -15.963 -2.048 10.224 1.00 90.81 69 ALA A CA 1
ATOM 503 C C . ALA A 1 69 ? -17.385 -1.464 10.237 1.00 90.81 69 ALA A C 1
ATOM 505 O O . ALA A 1 69 ? -17.645 -0.493 10.950 1.00 90.81 69 ALA A O 1
ATOM 506 N N . THR A 1 70 ? -18.311 -2.076 9.493 1.00 90.56 70 THR A N 1
ATOM 507 C CA . THR A 1 70 ? -19.722 -1.665 9.460 1.00 90.56 70 THR A CA 1
ATOM 508 C C . THR A 1 70 ? -20.468 -2.112 10.720 1.00 90.56 70 THR A C 1
ATOM 510 O O . THR A 1 70 ? -21.247 -1.345 11.284 1.00 90.56 70 THR A O 1
ATOM 513 N N . ALA A 1 71 ? -20.200 -3.327 11.207 1.00 92.75 71 ALA A N 1
ATOM 514 C CA . ALA A 1 71 ? -20.837 -3.880 12.401 1.00 92.75 71 ALA A CA 1
ATOM 515 C C . ALA A 1 71 ? -20.345 -3.234 13.710 1.00 92.75 71 ALA A C 1
ATOM 517 O O . ALA A 1 71 ? -21.100 -3.132 14.678 1.00 92.75 71 ALA A O 1
ATOM 518 N N . ILE A 1 72 ? -19.081 -2.796 13.764 1.00 91.81 72 ILE A N 1
ATOM 519 C CA . ILE A 1 72 ? -18.451 -2.221 14.960 1.00 91.81 72 ILE A CA 1
ATOM 520 C C . ILE A 1 72 ? -17.868 -0.836 14.614 1.00 91.81 72 ILE A C 1
ATOM 522 O O . ILE A 1 72 ? -16.649 -0.691 14.504 1.00 91.81 72 ILE A O 1
ATOM 526 N N . PRO A 1 73 ? -18.706 0.216 14.490 1.00 85.56 73 PRO A N 1
ATOM 527 C CA . PRO A 1 73 ? -18.282 1.553 14.063 1.00 85.56 73 PRO A CA 1
ATOM 528 C C . PRO A 1 73 ? -17.634 2.343 15.215 1.00 85.56 73 PRO A C 1
ATOM 530 O O . PRO A 1 73 ? -18.098 3.413 15.614 1.00 85.56 73 PRO A O 1
ATOM 533 N N . LYS A 1 74 ? -16.567 1.789 15.798 1.00 84.69 74 LYS A N 1
ATOM 534 C CA . LYS A 1 74 ? -15.788 2.389 16.887 1.00 84.69 74 LYS A CA 1
ATOM 535 C C . LYS A 1 74 ? -14.360 2.658 16.425 1.00 84.69 74 LYS A C 1
ATOM 537 O O . LYS A 1 74 ? -13.763 1.853 15.716 1.00 84.69 74 LYS A O 1
ATOM 542 N N . ALA A 1 75 ? -13.795 3.779 16.868 1.00 80.50 75 ALA A N 1
ATOM 543 C CA . ALA A 1 75 ? -12.388 4.083 16.637 1.00 80.50 75 ALA A CA 1
ATOM 544 C C . ALA A 1 75 ? -11.505 3.092 17.419 1.00 80.50 75 ALA A C 1
ATOM 546 O O . ALA A 1 75 ? -11.623 2.994 18.640 1.00 80.50 75 ALA A O 1
ATOM 547 N N . GLY A 1 76 ? -10.643 2.357 16.710 1.00 78.69 76 GLY A N 1
ATOM 548 C CA . GLY A 1 76 ? -9.689 1.417 17.316 1.00 78.69 76 GLY A CA 1
ATOM 549 C C . GLY A 1 76 ? -9.248 0.241 16.431 1.00 78.69 76 GLY A C 1
ATOM 550 O O . GLY A 1 76 ? -8.320 -0.475 16.801 1.00 78.69 76 GLY A O 1
ATOM 551 N N . GLY A 1 77 ? -9.843 0.061 15.245 1.00 85.75 77 GLY A N 1
ATOM 552 C CA . GLY A 1 77 ? -9.361 -0.881 14.225 1.00 85.75 77 GLY A CA 1
ATOM 553 C C . GLY A 1 77 ? -9.258 -2.330 14.720 1.00 85.75 77 GLY A C 1
ATOM 554 O O . GLY A 1 77 ? -10.105 -2.798 15.484 1.00 85.75 77 GLY A O 1
ATOM 555 N N . SER A 1 78 ? -8.193 -3.031 14.316 1.00 87.75 78 SER A N 1
ATOM 556 C CA . SER A 1 78 ? -7.954 -4.448 14.638 1.00 87.75 78 SER A CA 1
ATOM 557 C C . SER A 1 78 ? -7.977 -4.746 16.140 1.00 87.75 78 SER A C 1
ATOM 559 O O . SER A 1 78 ? -8.476 -5.793 16.551 1.00 87.75 78 SER A O 1
ATOM 561 N N . PHE A 1 79 ? -7.507 -3.809 16.975 1.00 90.31 79 PHE A N 1
ATOM 562 C CA . PHE A 1 79 ? -7.567 -3.939 18.432 1.00 90.31 79 PHE A CA 1
ATOM 563 C C . PHE A 1 79 ? -9.011 -4.097 18.917 1.00 90.31 79 PHE A C 1
ATOM 565 O O . PHE A 1 79 ? -9.307 -4.999 19.698 1.00 90.31 79 PHE A O 1
ATOM 572 N N . THR A 1 80 ? -9.929 -3.252 18.442 1.00 90.38 80 THR A N 1
ATOM 573 C CA . THR A 1 80 ? -11.336 -3.285 18.861 1.00 90.38 80 THR A CA 1
ATOM 574 C C . THR A 1 80 ? -12.037 -4.548 18.382 1.00 90.38 80 THR A C 1
ATOM 576 O O . THR A 1 80 ? -12.791 -5.148 19.148 1.00 90.38 80 THR A O 1
ATOM 579 N N . PHE A 1 81 ? -11.767 -4.977 17.149 1.00 92.06 81 PHE A N 1
ATOM 580 C CA . PHE A 1 81 ? -12.347 -6.194 16.583 1.00 92.06 81 PHE A CA 1
ATOM 581 C C . PHE A 1 81 ? -11.948 -7.439 17.380 1.00 92.06 81 PHE A C 1
ATOM 583 O O . PHE A 1 81 ? -12.802 -8.210 17.815 1.00 92.06 81 PHE A O 1
ATOM 590 N N . ILE A 1 82 ? -10.653 -7.589 17.657 1.00 92.25 82 ILE A N 1
ATOM 591 C CA . ILE A 1 82 ? -10.112 -8.772 18.332 1.00 92.25 82 ILE A CA 1
ATOM 592 C C . ILE A 1 82 ? -10.435 -8.752 19.823 1.00 92.25 82 ILE A C 1
ATOM 594 O O . ILE A 1 82 ? -10.826 -9.781 20.369 1.00 92.25 82 ILE A O 1
ATOM 598 N N . SER A 1 83 ? -10.386 -7.580 20.465 1.00 92.44 83 SER A N 1
ATOM 599 C CA . SER A 1 83 ? -10.831 -7.433 21.858 1.00 92.44 83 SER A CA 1
ATOM 600 C C . SER A 1 83 ? -12.290 -7.843 22.036 1.00 92.44 83 SER A C 1
ATOM 602 O O . SER A 1 83 ? -12.661 -8.390 23.074 1.00 92.44 83 SER A O 1
ATOM 604 N N . ARG A 1 84 ? -13.135 -7.566 21.033 1.00 91.19 84 ARG A N 1
ATOM 605 C CA . ARG A 1 84 ? -14.557 -7.910 21.073 1.00 91.19 84 ARG A CA 1
ATOM 606 C C . ARG A 1 84 ? -14.800 -9.406 20.879 1.00 91.19 84 ARG A C 1
ATOM 608 O O . ARG A 1 84 ? -15.707 -9.925 21.522 1.00 91.19 84 ARG A O 1
ATOM 615 N N . ALA A 1 85 ? -14.019 -10.062 20.022 1.00 91.69 85 ALA A N 1
ATOM 616 C CA . ALA A 1 85 ? -14.177 -11.478 19.695 1.00 91.69 85 ALA A CA 1
ATOM 617 C C . ALA A 1 85 ? -13.514 -12.422 20.716 1.00 91.69 85 ALA A C 1
ATOM 619 O O . ALA A 1 85 ? -14.124 -13.403 21.125 1.00 91.69 85 ALA A O 1
ATOM 620 N N . PHE A 1 86 ? -12.288 -12.115 21.150 1.00 93.06 86 PHE A N 1
ATOM 621 C CA . PHE A 1 86 ? -11.439 -13.010 21.955 1.00 93.06 86 PHE A CA 1
ATOM 622 C C . PHE A 1 86 ? -11.124 -12.470 23.358 1.00 93.06 86 PHE A C 1
ATOM 624 O O . PHE A 1 86 ? -10.394 -13.092 24.128 1.00 93.06 86 PHE A O 1
ATOM 631 N N . GLY A 1 87 ? -11.680 -11.311 23.706 1.00 92.75 87 GLY A N 1
ATOM 632 C CA . GLY A 1 87 ? -11.492 -10.666 24.998 1.00 92.75 87 GLY A CA 1
ATOM 633 C C . GLY A 1 87 ? -10.281 -9.722 25.060 1.00 92.75 87 GLY A C 1
ATOM 634 O O . GLY A 1 87 ? -9.468 -9.651 24.134 1.00 92.75 87 GLY A O 1
ATOM 635 N N . PRO A 1 88 ? -10.141 -8.969 26.168 1.00 91.12 88 PRO A N 1
ATOM 636 C CA . PRO A 1 88 ? -9.185 -7.861 26.265 1.00 91.12 88 PRO A CA 1
ATOM 637 C C . PRO A 1 88 ? -7.717 -8.276 26.134 1.00 91.12 88 PRO A C 1
ATOM 639 O O . PRO A 1 88 ? -6.909 -7.509 25.623 1.00 91.12 88 PRO A O 1
ATOM 642 N N . LEU A 1 89 ? -7.364 -9.487 26.575 1.00 92.06 89 LEU A N 1
ATOM 643 C CA . LEU A 1 89 ? -5.979 -9.964 26.589 1.00 92.06 89 LEU A CA 1
ATOM 644 C C . LEU A 1 89 ? -5.445 -10.174 25.162 1.00 92.06 89 LEU A C 1
ATOM 646 O O . LEU A 1 89 ? -4.366 -9.687 24.834 1.00 92.06 89 LEU A O 1
ATOM 650 N N . ALA A 1 90 ? -6.241 -10.799 24.287 1.00 91.19 90 ALA A N 1
ATOM 651 C CA . ALA A 1 90 ? -5.915 -10.941 22.866 1.00 91.19 90 ALA A CA 1
ATOM 652 C C . ALA A 1 90 ? -5.827 -9.575 22.164 1.00 91.19 90 ALA A C 1
ATOM 654 O O . ALA A 1 90 ? -4.919 -9.330 21.371 1.00 91.19 90 ALA A O 1
ATOM 655 N N . GLY A 1 91 ? -6.732 -8.655 22.511 1.00 89.38 91 GLY A N 1
ATOM 656 C CA . GLY A 1 91 ? -6.686 -7.269 22.057 1.00 89.38 91 GLY A CA 1
ATOM 657 C C . GLY A 1 91 ? -5.364 -6.579 22.379 1.00 89.38 91 GLY A C 1
ATOM 658 O O . GLY A 1 91 ? -4.710 -6.046 21.485 1.00 89.38 91 GLY A O 1
ATOM 659 N N . SER A 1 92 ? -4.935 -6.634 23.640 1.00 89.44 92 SER A N 1
ATOM 660 C CA . SER A 1 92 ? -3.703 -5.995 24.121 1.00 89.44 92 SER A CA 1
ATOM 661 C C . SER A 1 92 ? -2.429 -6.498 23.443 1.00 89.44 92 SER A C 1
ATOM 663 O O . SER A 1 92 ? -1.449 -5.762 23.404 1.00 89.44 92 SER A O 1
ATOM 665 N N . ILE A 1 93 ? -2.432 -7.709 22.878 1.00 93.12 93 ILE A N 1
ATOM 666 C CA . ILE A 1 93 ? -1.314 -8.223 22.072 1.00 93.12 93 ILE A CA 1
ATOM 667 C C . ILE A 1 93 ? -1.335 -7.597 20.671 1.00 93.12 93 ILE A C 1
ATOM 669 O O . ILE A 1 93 ? -0.304 -7.164 20.157 1.00 93.12 93 ILE A O 1
ATOM 673 N N . VAL A 1 94 ? -2.514 -7.507 20.052 1.00 92.94 94 VAL A N 1
ATOM 674 C CA . VAL A 1 94 ? -2.639 -7.019 18.671 1.00 92.94 94 VAL A CA 1
ATOM 675 C C . VAL A 1 94 ? -2.511 -5.502 18.567 1.00 92.94 94 VAL A C 1
ATOM 677 O O . VAL A 1 94 ? -2.002 -5.010 17.565 1.00 92.94 94 VAL A O 1
ATOM 680 N N . GLY A 1 95 ? -2.921 -4.746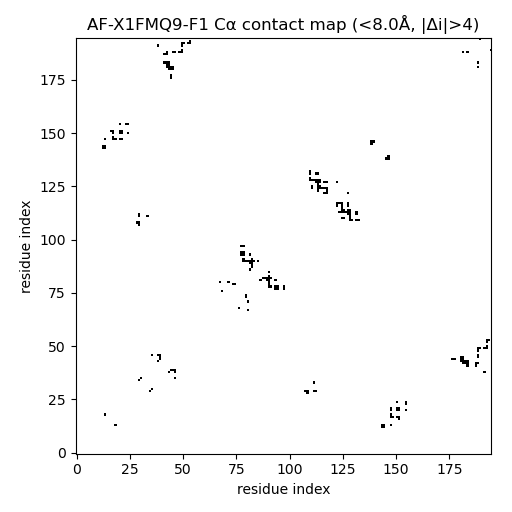 19.588 1.00 90.31 95 GLY A N 1
ATOM 681 C CA . GLY A 1 95 ? -2.818 -3.281 19.591 1.00 90.31 95 GLY A CA 1
ATOM 682 C C . GLY A 1 95 ? -1.398 -2.773 19.287 1.00 90.31 95 GLY A C 1
ATOM 683 O O . GLY A 1 95 ? -1.210 -2.092 18.274 1.00 90.31 95 GLY A O 1
ATOM 684 N N . PRO A 1 96 ? -0.387 -3.137 20.097 1.00 92.50 96 PRO A N 1
ATOM 685 C CA . PRO A 1 96 ? 1.009 -2.787 19.845 1.00 92.50 96 PRO A CA 1
ATOM 686 C C . PRO A 1 96 ? 1.539 -3.344 18.521 1.00 92.50 96 PRO A C 1
ATOM 688 O O . PRO A 1 96 ? 2.254 -2.638 17.816 1.00 92.50 96 PRO A O 1
ATOM 691 N N . GLY A 1 97 ? 1.155 -4.570 18.143 1.00 92.94 97 GLY A N 1
ATOM 692 C CA . GLY A 1 97 ? 1.549 -5.163 16.860 1.00 92.94 97 GLY A CA 1
ATOM 693 C C . GLY A 1 97 ? 1.061 -4.349 15.659 1.00 92.94 97 GLY A C 1
ATOM 694 O O . GLY A 1 97 ? 1.831 -4.054 14.748 1.00 92.94 97 GLY A O 1
ATOM 695 N N . ASN A 1 98 ? -0.195 -3.903 15.690 1.00 92.19 98 ASN A N 1
ATOM 696 C CA . ASN A 1 98 ? -0.770 -3.040 14.663 1.00 92.19 98 ASN A CA 1
ATOM 697 C C . ASN A 1 98 ? -0.084 -1.666 14.624 1.00 92.19 98 ASN A C 1
ATOM 699 O O . ASN A 1 98 ? 0.186 -1.137 13.548 1.00 92.19 98 ASN A O 1
ATOM 703 N N . TRP A 1 99 ? 0.226 -1.092 15.789 1.00 92.94 99 TRP A N 1
ATOM 704 C CA . TRP A 1 99 ? 0.947 0.179 15.877 1.00 92.94 99 TRP A CA 1
ATOM 705 C C . TRP A 1 99 ? 2.373 0.080 15.309 1.00 92.94 99 TRP A C 1
ATOM 707 O O . TRP A 1 99 ? 2.782 0.926 14.511 1.00 92.94 99 TRP A O 1
ATOM 717 N N . LEU A 1 100 ? 3.108 -0.984 15.642 1.00 94.75 100 LEU A N 1
ATOM 718 C CA . LEU A 1 100 ? 4.432 -1.262 15.077 1.00 94.75 100 LEU A CA 1
ATOM 719 C C . LEU A 1 100 ? 4.371 -1.485 13.563 1.00 94.75 100 LEU A C 1
ATOM 721 O O . LEU A 1 100 ? 5.179 -0.917 12.833 1.00 94.75 100 LEU A O 1
ATOM 725 N N . GLY A 1 101 ? 3.387 -2.247 13.076 1.00 93.12 101 GLY A N 1
ATOM 726 C CA . GLY A 1 101 ? 3.183 -2.468 11.643 1.00 93.12 101 GLY A CA 1
ATOM 727 C C . GLY A 1 101 ? 2.972 -1.161 10.874 1.00 93.12 101 GLY A C 1
ATOM 728 O O . GLY A 1 101 ? 3.643 -0.915 9.872 1.00 93.12 101 GLY A O 1
ATOM 729 N N . LEU A 1 102 ? 2.112 -0.276 11.387 1.00 91.94 102 LEU A N 1
ATOM 730 C CA . LEU A 1 102 ? 1.900 1.058 10.813 1.00 91.94 102 LEU A CA 1
ATOM 731 C C . LEU A 1 102 ? 3.165 1.928 10.865 1.00 91.94 102 LEU A C 1
ATOM 733 O O . LEU A 1 102 ? 3.410 2.709 9.947 1.00 91.94 102 LEU A O 1
ATOM 737 N N . THR A 1 103 ? 3.988 1.771 11.902 1.00 93.75 103 THR A N 1
ATOM 738 C CA . THR A 1 103 ? 5.250 2.508 12.056 1.00 93.75 103 THR A CA 1
ATOM 739 C C . THR A 1 103 ? 6.281 2.065 11.017 1.00 93.75 103 THR A C 1
ATOM 741 O O . THR A 1 103 ? 6.880 2.908 10.348 1.00 93.75 103 THR A O 1
ATOM 744 N N . PHE A 1 104 ? 6.446 0.755 10.808 1.00 93.81 104 PHE A N 1
ATOM 745 C CA . PHE A 1 104 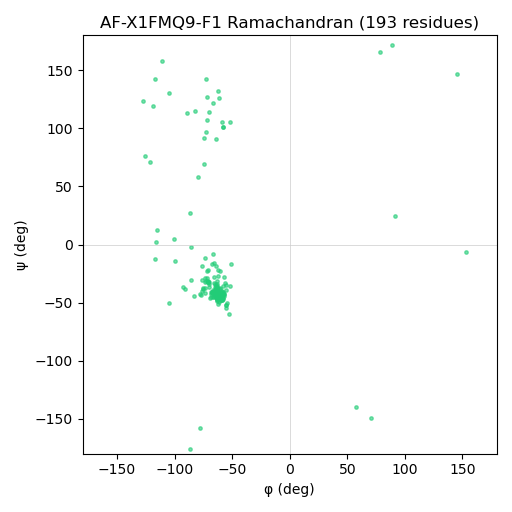? 7.308 0.225 9.748 1.00 93.81 104 PHE A CA 1
ATOM 746 C C . PHE A 1 104 ? 6.806 0.604 8.357 1.00 93.81 104 PHE A C 1
ATOM 748 O O . PHE A 1 104 ? 7.602 0.994 7.502 1.00 93.81 104 PHE A O 1
ATOM 755 N N . PHE A 1 105 ? 5.490 0.566 8.143 1.00 92.44 105 PHE A N 1
ATOM 756 C CA . PHE A 1 105 ? 4.885 1.030 6.901 1.00 92.44 105 PHE A CA 1
ATOM 757 C C . PHE A 1 105 ? 5.192 2.512 6.643 1.00 92.44 105 PHE A C 1
ATOM 759 O O . PHE A 1 105 ? 5.621 2.871 5.546 1.00 92.44 105 PHE A O 1
ATOM 766 N N . ALA A 1 106 ? 5.043 3.382 7.645 1.00 92.75 106 ALA A N 1
ATOM 767 C CA . ALA A 1 106 ? 5.385 4.797 7.515 1.00 92.75 106 ALA A CA 1
ATOM 768 C C . ALA A 1 106 ? 6.880 5.004 7.212 1.00 92.75 106 ALA A C 1
ATOM 770 O O . ALA A 1 106 ? 7.220 5.760 6.303 1.00 92.75 106 ALA A O 1
ATOM 771 N N . ALA A 1 107 ? 7.770 4.290 7.910 1.00 93.38 107 ALA A N 1
ATOM 772 C CA . ALA A 1 107 ? 9.213 4.357 7.680 1.00 93.38 107 ALA A CA 1
ATOM 773 C C . ALA A 1 107 ? 9.597 3.933 6.252 1.00 93.38 107 ALA A C 1
ATOM 775 O O . ALA A 1 107 ? 10.371 4.627 5.593 1.00 93.38 107 ALA A O 1
ATOM 776 N N . PHE A 1 108 ? 9.007 2.845 5.745 1.00 92.69 108 PHE A N 1
ATOM 777 C CA . PHE A 1 108 ? 9.199 2.388 4.369 1.00 92.69 108 PHE A CA 1
ATOM 778 C C . PHE A 1 108 ? 8.785 3.458 3.344 1.00 92.69 108 PHE A C 1
ATOM 780 O O . PHE A 1 108 ? 9.547 3.767 2.427 1.00 92.69 108 PHE A O 1
ATOM 787 N N . ASN A 1 109 ? 7.616 4.080 3.525 1.00 92.75 109 ASN A N 1
ATOM 788 C CA . ASN A 1 109 ? 7.135 5.122 2.614 1.00 92.75 109 ASN A CA 1
ATOM 789 C C . ASN A 1 109 ? 8.004 6.390 2.655 1.00 92.75 109 ASN A C 1
ATOM 791 O O . ASN A 1 109 ? 8.278 6.971 1.607 1.00 92.75 109 ASN A O 1
ATOM 795 N N . LEU A 1 110 ? 8.477 6.801 3.836 1.00 94.00 110 LEU A N 1
ATOM 796 C CA . LEU A 1 110 ? 9.396 7.936 3.969 1.00 94.00 110 LEU A CA 1
ATOM 797 C C . LEU A 1 110 ? 10.746 7.656 3.304 1.00 94.00 110 LEU A C 1
ATOM 799 O O . LEU A 1 110 ? 11.287 8.523 2.621 1.00 94.00 110 LEU A O 1
ATOM 803 N N . HIS A 1 111 ? 11.276 6.443 3.467 1.00 93.31 111 HIS A N 1
ATOM 804 C CA . HIS A 1 111 ? 12.524 6.035 2.833 1.00 93.31 111 HIS A CA 1
ATOM 805 C C . HIS A 1 111 ? 12.411 6.041 1.302 1.00 93.31 111 HIS A C 1
ATOM 807 O O . HIS A 1 111 ? 13.248 6.635 0.620 1.00 93.31 111 HIS A O 1
ATOM 813 N N . ALA A 1 112 ? 11.335 5.462 0.764 1.00 92.00 112 ALA A N 1
ATOM 814 C CA . ALA A 1 112 ? 11.040 5.504 -0.664 1.00 92.00 112 ALA A CA 1
ATOM 815 C C . ALA A 1 112 ? 10.902 6.944 -1.180 1.00 92.00 112 ALA A C 1
ATOM 817 O O . ALA A 1 112 ? 11.481 7.290 -2.209 1.00 92.00 112 ALA A O 1
ATOM 818 N N . PHE A 1 113 ? 10.195 7.807 -0.443 1.00 92.31 113 PHE A N 1
ATOM 819 C CA . PHE A 1 113 ? 10.071 9.223 -0.785 1.00 92.31 113 PHE A CA 1
ATOM 820 C C . PHE A 1 113 ? 11.435 9.921 -0.843 1.00 92.31 113 PHE A C 1
ATOM 822 O O . PHE A 1 113 ? 11.711 10.641 -1.799 1.00 92.31 113 PHE A O 1
ATOM 829 N N . GLY A 1 114 ? 12.312 9.676 0.136 1.00 92.75 114 GLY A N 1
ATOM 830 C CA . GLY A 1 114 ? 13.671 10.217 0.149 1.00 92.75 114 GLY A CA 1
ATOM 831 C C . GLY A 1 114 ? 14.487 9.811 -1.083 1.00 92.75 114 GLY A C 1
ATOM 832 O O . GLY A 1 114 ? 15.162 10.653 -1.676 1.00 92.75 114 GLY A O 1
ATOM 833 N N . HIS A 1 115 ? 14.372 8.553 -1.523 1.00 91.81 115 HIS A N 1
ATOM 834 C CA . HIS A 1 115 ? 15.002 8.080 -2.759 1.00 91.81 115 HIS A CA 1
ATOM 835 C C . HIS A 1 115 ? 14.445 8.774 -4.008 1.00 91.81 115 HIS A C 1
ATOM 837 O O . HIS A 1 115 ? 15.226 9.244 -4.835 1.00 91.81 115 HIS A O 1
ATOM 843 N N . TYR A 1 116 ? 13.123 8.922 -4.129 1.00 90.75 116 TYR A N 1
ATOM 844 C CA . TYR A 1 116 ? 12.531 9.672 -5.242 1.00 90.75 116 TYR A CA 1
ATOM 845 C C . TYR A 1 116 ? 12.941 11.144 -5.241 1.00 90.75 116 TYR A C 1
ATOM 847 O O . TYR A 1 116 ? 13.243 11.698 -6.294 1.00 90.75 116 TYR A O 1
ATOM 855 N N . LEU A 1 117 ? 13.003 11.775 -4.069 1.00 91.88 117 LEU A N 1
ATOM 856 C CA . LEU A 1 117 ? 13.416 13.169 -3.952 1.00 91.88 117 LEU A CA 1
ATOM 857 C C . LEU A 1 117 ? 14.876 13.363 -4.381 1.00 91.88 117 LEU A C 1
ATOM 859 O O . LEU A 1 117 ? 15.185 14.351 -5.046 1.00 91.88 117 LEU A O 1
ATOM 863 N N . SER A 1 118 ? 15.744 12.394 -4.066 1.00 91.31 118 SER A N 1
ATOM 864 C CA . SER A 1 118 ? 17.165 12.435 -4.432 1.00 91.31 118 SER A CA 1
ATOM 865 C C . SER A 1 118 ? 17.417 12.439 -5.948 1.00 91.31 118 SER A C 1
ATOM 867 O O . SER A 1 118 ? 18.461 12.901 -6.402 1.00 91.31 118 SER A O 1
ATOM 869 N N . TYR A 1 119 ? 16.443 11.969 -6.739 1.00 90.38 119 TYR A N 1
ATOM 870 C CA . TYR A 1 119 ? 16.491 12.027 -8.201 1.00 90.38 119 TYR A CA 1
ATOM 871 C C . TYR A 1 119 ? 16.324 13.456 -8.743 1.00 90.38 119 TYR A C 1
ATOM 873 O O . TYR A 1 119 ? 16.895 13.797 -9.775 1.00 90.38 119 TYR A O 1
ATOM 881 N N . PHE A 1 120 ? 15.554 14.303 -8.052 1.00 91.38 120 PHE A N 1
ATOM 882 C CA . PHE A 1 120 ? 15.297 15.686 -8.473 1.00 91.38 120 PHE A CA 1
ATOM 883 C C . PHE A 1 120 ? 16.274 16.681 -7.857 1.00 91.38 120 PHE A C 1
ATOM 885 O O . PHE A 1 120 ? 16.654 17.662 -8.493 1.00 91.38 120 PHE A O 1
ATOM 892 N N . ILE A 1 121 ? 16.656 16.446 -6.604 1.00 91.31 121 ILE A N 1
ATOM 893 C CA . ILE A 1 121 ? 17.565 17.301 -5.850 1.00 91.31 121 ILE A CA 1
ATOM 894 C C . ILE A 1 121 ? 18.665 16.387 -5.312 1.00 91.31 121 ILE A C 1
ATOM 896 O O . ILE A 1 121 ? 18.331 15.447 -4.596 1.00 91.31 121 ILE A O 1
ATOM 900 N N . PRO A 1 122 ? 19.955 16.634 -5.602 1.00 89.75 122 PRO A N 1
ATOM 901 C CA . PRO A 1 122 ? 21.055 15.759 -5.197 1.00 89.75 122 PRO A CA 1
ATOM 902 C C . PRO A 1 122 ? 21.352 15.890 -3.693 1.00 89.75 122 PRO A C 1
ATOM 904 O O . PRO A 1 122 ? 22.372 16.430 -3.272 1.00 89.75 122 PRO A O 1
ATOM 907 N N . ILE A 1 123 ? 20.426 15.412 -2.868 1.00 92.06 123 ILE A N 1
ATOM 908 C CA . ILE A 1 123 ? 20.525 15.327 -1.413 1.00 92.06 123 ILE A CA 1
ATOM 909 C C . ILE A 1 123 ? 20.620 13.864 -0.986 1.00 92.06 123 ILE A C 1
ATOM 911 O O . ILE A 1 123 ? 20.174 12.961 -1.692 1.00 92.06 123 ILE A O 1
ATOM 915 N N . ASN A 1 124 ? 21.163 13.622 0.208 1.00 93.31 124 ASN A N 1
ATOM 916 C CA . ASN A 1 124 ? 21.155 12.284 0.790 1.00 93.31 124 ASN A CA 1
ATOM 917 C C . ASN A 1 124 ? 19.693 11.810 0.993 1.00 93.31 124 ASN A C 1
ATOM 919 O O . ASN A 1 124 ? 18.934 12.517 1.669 1.00 93.31 124 ASN A O 1
ATOM 923 N N . PRO A 1 125 ? 19.298 10.626 0.477 1.00 92.12 125 PRO A N 1
ATOM 924 C CA . PRO A 1 125 ? 17.942 10.095 0.624 1.00 92.12 125 PRO A CA 1
ATOM 925 C C . PRO A 1 125 ? 17.444 10.055 2.072 1.00 92.12 125 PRO A C 1
ATOM 927 O O . PRO A 1 125 ? 16.274 10.337 2.331 1.00 92.12 125 PRO A O 1
ATOM 930 N N . LEU A 1 126 ? 18.331 9.769 3.033 1.00 93.00 126 LEU A N 1
ATOM 931 C CA . LEU A 1 126 ? 17.984 9.736 4.454 1.00 93.00 126 LEU A CA 1
ATOM 932 C C . LEU A 1 126 ? 17.558 11.117 4.969 1.00 93.00 126 LEU A C 1
ATOM 934 O O . LEU A 1 126 ? 16.571 11.226 5.693 1.00 93.00 126 LEU A O 1
ATOM 938 N N . LEU A 1 127 ? 18.264 12.179 4.566 1.00 92.25 127 LEU A N 1
ATOM 939 C CA . LEU A 1 127 ? 17.906 13.550 4.940 1.00 92.25 127 LEU A CA 1
ATOM 940 C C . LEU A 1 127 ? 16.565 13.954 4.320 1.00 92.25 127 LEU A C 1
ATOM 942 O O . LEU A 1 127 ? 15.737 14.554 5.004 1.00 92.25 127 LEU A O 1
ATOM 946 N N . GLY A 1 128 ? 16.322 13.569 3.063 1.00 91.81 128 GLY A N 1
ATOM 947 C CA . GLY A 1 128 ? 15.033 13.775 2.399 1.00 91.81 128 GLY A CA 1
ATOM 948 C C . GLY A 1 128 ? 13.877 13.076 3.125 1.00 91.81 128 GLY A C 1
ATOM 949 O O . GLY A 1 128 ? 12.828 13.682 3.344 1.00 91.81 128 GLY A O 1
ATOM 950 N N . ALA A 1 129 ? 14.088 11.832 3.565 1.00 93.25 129 ALA A N 1
ATOM 951 C CA . ALA A 1 129 ? 13.105 11.060 4.323 1.00 93.25 129 ALA A CA 1
ATOM 952 C C . ALA A 1 129 ? 12.790 11.691 5.692 1.00 93.25 129 ALA A C 1
ATOM 954 O O . ALA A 1 129 ? 11.621 11.826 6.056 1.00 93.25 129 ALA A O 1
ATOM 955 N N . ILE A 1 130 ? 13.818 12.118 6.438 1.00 94.25 130 ILE A N 1
ATOM 956 C CA . ILE A 1 130 ? 13.654 12.783 7.742 1.00 94.25 130 ILE A CA 1
ATOM 957 C C . ILE A 1 130 ? 12.898 14.105 7.577 1.00 94.25 130 ILE A C 1
ATOM 959 O O . ILE A 1 130 ? 11.950 14.371 8.316 1.00 94.25 130 ILE A O 1
ATOM 963 N N . PHE A 1 131 ? 13.279 14.915 6.586 1.00 92.25 131 PHE A N 1
ATOM 964 C CA . PHE A 1 131 ? 12.622 16.187 6.297 1.00 92.25 131 PHE A CA 1
ATOM 965 C C . PHE A 1 131 ? 11.135 15.999 5.964 1.00 92.25 131 PHE A C 1
ATOM 967 O O . PHE A 1 131 ? 10.281 16.672 6.544 1.00 92.25 131 PHE A O 1
ATOM 974 N N . ALA A 1 132 ? 10.811 15.031 5.100 1.00 90.75 132 ALA A N 1
ATOM 975 C CA . ALA A 1 132 ? 9.430 14.674 4.794 1.00 90.75 132 ALA A CA 1
ATOM 976 C C . ALA A 1 132 ? 8.668 14.212 6.046 1.00 90.75 132 ALA A C 1
ATOM 978 O O . ALA A 1 132 ? 7.545 14.656 6.280 1.00 90.75 132 ALA A O 1
ATOM 979 N N . GLY A 1 133 ? 9.287 13.379 6.889 1.00 92.44 133 GLY A N 1
ATOM 980 C CA . GLY A 1 133 ? 8.698 12.908 8.143 1.00 92.44 133 GLY A CA 1
ATOM 981 C C . GLY A 1 133 ? 8.317 14.053 9.082 1.00 92.44 133 GLY A C 1
ATOM 982 O O . GLY A 1 133 ? 7.194 14.089 9.580 1.00 92.44 133 GLY A O 1
ATOM 983 N N . ILE A 1 134 ? 9.208 15.033 9.262 1.00 93.44 134 ILE A N 1
ATOM 984 C CA . ILE A 1 134 ? 8.943 16.225 10.084 1.00 93.44 134 ILE A CA 1
ATOM 985 C C . ILE A 1 134 ? 7.766 17.030 9.517 1.00 93.44 134 ILE A C 1
ATOM 987 O O . ILE A 1 134 ? 6.880 17.432 10.273 1.00 93.44 134 ILE A O 1
ATOM 991 N N . ILE A 1 135 ? 7.714 17.224 8.194 1.00 90.81 135 ILE A N 1
ATOM 992 C CA . ILE A 1 135 ? 6.597 17.915 7.532 1.00 90.81 135 ILE A CA 1
ATOM 993 C C . ILE A 1 135 ? 5.282 17.172 7.767 1.00 90.81 135 ILE A C 1
ATOM 995 O O . ILE A 1 135 ? 4.292 17.791 8.156 1.00 90.81 135 ILE A O 1
ATOM 999 N N . PHE A 1 136 ? 5.253 15.853 7.567 1.00 88.94 136 PHE A N 1
ATOM 1000 C CA . PHE A 1 136 ? 4.041 15.065 7.775 1.00 88.94 136 PHE A CA 1
ATOM 1001 C C . PHE A 1 136 ? 3.589 15.082 9.236 1.00 88.94 136 PHE A C 1
ATOM 1003 O O . PHE A 1 136 ? 2.392 15.214 9.485 1.00 88.94 136 PHE A O 1
ATOM 1010 N N . ILE A 1 137 ? 4.509 15.017 10.203 1.00 90.50 137 ILE A N 1
ATOM 1011 C CA . ILE A 1 137 ? 4.180 15.155 11.630 1.00 90.50 137 ILE A CA 1
ATOM 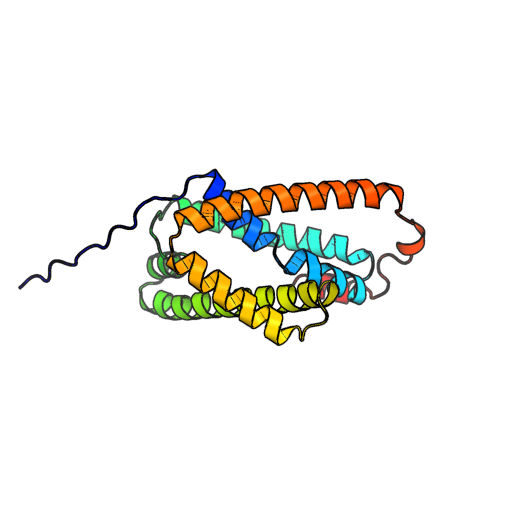1012 C C . ILE A 1 137 ? 3.558 16.529 11.900 1.00 90.50 137 ILE A C 1
ATOM 1014 O O . ILE A 1 137 ? 2.511 16.615 12.540 1.00 90.50 137 ILE A O 1
ATOM 1018 N N . PHE A 1 138 ? 4.150 17.599 11.366 1.00 89.75 138 PHE A N 1
ATOM 1019 C CA . PHE A 1 138 ? 3.625 18.954 11.519 1.00 89.75 138 PHE A CA 1
ATOM 1020 C C . PHE A 1 138 ? 2.227 19.119 10.901 1.00 89.75 138 PHE A C 1
ATOM 1022 O O . PHE A 1 138 ? 1.342 19.714 11.519 1.00 89.75 138 PHE A O 1
ATOM 1029 N N . LEU A 1 139 ? 1.998 18.561 9.708 1.00 86.81 139 LEU A N 1
ATOM 1030 C CA . LEU A 1 139 ? 0.687 18.570 9.050 1.00 86.81 139 LEU A CA 1
ATOM 1031 C C . LEU A 1 139 ? -0.361 17.796 9.858 1.00 86.81 139 LEU A C 1
ATOM 1033 O O . LEU A 1 139 ? -1.463 18.301 10.066 1.00 86.81 139 LEU A O 1
ATOM 1037 N N . ASN A 1 140 ? -0.003 16.616 10.372 1.00 85.31 140 ASN A N 1
ATOM 1038 C CA . ASN A 1 140 ? -0.896 15.820 11.215 1.00 85.31 140 ASN A CA 1
ATOM 1039 C C . ASN A 1 140 ? -1.232 16.542 12.526 1.00 85.31 140 ASN A C 1
ATOM 1041 O O . ASN A 1 140 ? -2.375 16.489 12.974 1.00 85.31 140 ASN A O 1
ATOM 1045 N N . TYR A 1 141 ? -0.273 17.271 13.105 1.00 86.81 141 TYR A N 1
ATOM 1046 C CA . TYR A 1 141 ? -0.497 18.072 14.308 1.00 86.81 141 TYR A CA 1
ATOM 1047 C C . TYR A 1 141 ? -1.471 19.241 14.080 1.00 86.81 141 TYR A C 1
ATOM 1049 O O . TYR A 1 141 ? -2.237 19.594 14.973 1.00 86.81 141 TYR A O 1
ATOM 1057 N N . ARG A 1 142 ? -1.480 19.844 12.882 1.00 84.88 142 ARG A N 1
ATOM 1058 C CA . ARG A 1 142 ? -2.369 20.970 12.532 1.00 84.88 142 ARG A CA 1
ATOM 1059 C C . ARG A 1 142 ? -3.836 20.576 12.352 1.00 84.88 142 ARG A C 1
ATOM 1061 O O . ARG A 1 142 ? -4.694 21.449 12.466 1.00 84.88 142 ARG A O 1
ATOM 1068 N N . GLY A 1 143 ? -4.130 19.309 12.066 1.00 82.44 143 GLY A N 1
ATOM 1069 C CA . GLY A 1 143 ? -5.501 18.806 12.018 1.00 82.44 143 GLY A CA 1
ATOM 1070 C C . GLY A 1 143 ? -5.742 17.735 10.956 1.00 82.44 143 GLY A C 1
ATOM 1071 O O . GLY A 1 143 ? -5.192 17.754 9.848 1.00 82.44 143 GLY A O 1
ATOM 1072 N N . THR A 1 144 ? -6.638 16.807 11.282 1.00 78.62 144 THR A N 1
ATOM 1073 C CA . THR A 1 144 ? -6.989 15.664 10.430 1.00 78.62 144 THR A CA 1
ATOM 1074 C C . THR A 1 144 ? -7.844 16.068 9.229 1.00 78.62 144 THR A C 1
ATOM 1076 O O . THR A 1 144 ? -7.697 15.467 8.165 1.00 78.62 144 THR A O 1
ATOM 1079 N N . ARG A 1 145 ? -8.654 17.134 9.322 1.00 81.19 145 ARG A N 1
ATOM 1080 C CA . ARG A 1 145 ? -9.402 17.682 8.174 1.00 81.19 145 ARG A CA 1
ATOM 1081 C C . ARG A 1 145 ? -8.514 18.157 7.029 1.00 81.19 145 ARG A C 1
ATOM 1083 O O . ARG A 1 145 ? -8.792 17.852 5.871 1.00 81.19 145 ARG A O 1
ATOM 1090 N N . ILE A 1 146 ? -7.450 18.902 7.339 1.00 82.50 146 ILE A N 1
ATOM 1091 C CA . ILE A 1 146 ? -6.516 19.420 6.324 1.00 82.50 146 ILE A CA 1
ATOM 1092 C C . ILE A 1 146 ? -5.800 18.248 5.654 1.00 82.50 146 ILE A C 1
ATOM 1094 O O . ILE A 1 146 ? -5.716 18.188 4.429 1.00 82.50 146 ILE A O 1
ATOM 1098 N N . THR A 1 147 ? -5.362 17.279 6.459 1.00 84.62 147 THR A N 1
ATOM 1099 C CA . THR A 1 147 ? -4.720 16.053 5.976 1.00 84.62 147 THR A CA 1
ATOM 1100 C C . THR A 1 147 ? -5.647 15.257 5.053 1.00 84.62 147 THR A C 1
ATOM 1102 O O . THR A 1 147 ? -5.232 14.873 3.963 1.00 84.62 147 THR A O 1
ATOM 1105 N N . GLY A 1 148 ? -6.922 15.075 5.419 1.00 84.69 148 GLY A N 1
ATOM 1106 C CA . GLY A 1 148 ? -7.907 14.380 4.581 1.00 84.69 148 GLY A CA 1
ATOM 1107 C C . GLY A 1 148 ? -8.174 15.083 3.245 1.00 84.69 148 GLY A C 1
ATOM 1108 O O . GLY A 1 148 ? -8.238 14.433 2.201 1.00 84.69 148 GLY A O 1
ATOM 1109 N N . LEU A 1 149 ? -8.262 16.418 3.248 1.00 87.31 149 LEU A N 1
ATOM 1110 C CA . LEU A 1 149 ? -8.418 17.202 2.020 1.00 87.31 149 LEU A CA 1
ATOM 1111 C C . LEU A 1 149 ? -7.189 17.109 1.111 1.00 87.31 149 LEU A C 1
ATOM 1113 O O . LEU A 1 149 ? -7.346 16.906 -0.092 1.00 87.31 149 LEU A O 1
ATOM 1117 N N . LEU A 1 150 ? -5.980 17.226 1.669 1.00 89.38 150 LEU A N 1
ATOM 1118 C CA . LEU A 1 150 ? -4.734 17.049 0.918 1.00 89.38 150 LEU A CA 1
ATOM 1119 C C . LEU A 1 150 ? -4.661 15.650 0.305 1.00 89.38 150 LEU A C 1
ATOM 1121 O O . LEU A 1 150 ? -4.393 15.517 -0.888 1.00 89.38 150 LEU A O 1
ATOM 1125 N N . GLN A 1 151 ? -4.981 14.622 1.091 1.00 91.31 151 GLN A N 1
ATOM 1126 C CA . GLN A 1 151 ? -4.972 13.234 0.645 1.00 91.31 151 GLN A CA 1
ATOM 1127 C C . GLN A 1 151 ? -5.898 13.007 -0.552 1.00 91.31 151 GLN A C 1
ATOM 1129 O O . GLN A 1 151 ? -5.505 12.365 -1.525 1.00 91.31 151 GLN A O 1
ATOM 1134 N N . LYS A 1 152 ? -7.107 13.579 -0.517 1.00 92.56 152 LYS A N 1
ATOM 1135 C CA . LYS A 1 152 ? -8.051 13.526 -1.639 1.00 92.56 152 LYS A CA 1
ATOM 1136 C C . LYS A 1 152 ? -7.423 14.039 -2.935 1.00 92.56 152 LYS A C 1
ATOM 1138 O O . LYS A 1 152 ? -7.483 13.352 -3.952 1.00 92.56 152 LYS A O 1
ATOM 1143 N N . TYR A 1 153 ? -6.808 15.221 -2.907 1.00 93.31 153 TYR A N 1
ATOM 1144 C CA . TYR A 1 153 ? -6.193 15.801 -4.104 1.00 93.31 153 TYR A CA 1
ATOM 1145 C C . TYR A 1 153 ? -4.970 15.009 -4.574 1.00 93.31 153 TYR A C 1
ATOM 1147 O O . TYR A 1 153 ? -4.828 14.777 -5.773 1.00 93.31 153 TYR A O 1
ATOM 1155 N N . ILE A 1 154 ? -4.131 14.544 -3.642 1.00 92.19 154 ILE A N 1
ATOM 1156 C CA . ILE A 1 154 ? -2.954 13.722 -3.951 1.00 92.19 154 ILE A CA 1
ATOM 1157 C C . ILE A 1 154 ? -3.366 12.437 -4.671 1.00 92.19 154 ILE A C 1
ATOM 1159 O O . ILE A 1 154 ? -2.774 12.098 -5.690 1.00 92.19 154 ILE A O 1
ATOM 1163 N N . VAL A 1 155 ? -4.398 11.738 -4.193 1.00 94.12 155 VAL A N 1
ATOM 1164 C CA . VAL A 1 155 ? -4.850 10.483 -4.814 1.00 94.12 155 VAL A CA 1
ATOM 1165 C C . VAL A 1 155 ? -5.459 10.714 -6.190 1.00 94.12 155 VAL A C 1
ATOM 1167 O O . VAL A 1 155 ? -5.166 9.956 -7.108 1.00 94.12 155 VAL A O 1
ATOM 1170 N N . ILE A 1 156 ? -6.263 11.766 -6.370 1.00 93.69 156 ILE A N 1
ATOM 1171 C CA . ILE A 1 156 ? -6.801 12.106 -7.697 1.00 93.69 156 ILE A CA 1
ATOM 1172 C C . ILE A 1 156 ? -5.651 12.352 -8.681 1.00 93.69 156 ILE A C 1
ATOM 1174 O O . ILE A 1 156 ? -5.641 11.788 -9.773 1.00 93.69 156 ILE A O 1
ATOM 1178 N N . PHE A 1 157 ? -4.656 13.142 -8.276 1.00 94.75 157 PHE A N 1
ATOM 1179 C CA . PHE A 1 157 ? -3.466 13.399 -9.082 1.00 94.75 157 PHE A CA 1
ATOM 1180 C C . PHE A 1 157 ? -2.684 12.112 -9.395 1.00 94.75 157 PHE A C 1
ATOM 1182 O O . PHE A 1 157 ? -2.296 11.885 -10.540 1.00 94.75 157 PHE A O 1
ATOM 1189 N N . LEU A 1 158 ? -2.518 11.237 -8.401 1.00 93.50 158 LEU A N 1
ATOM 1190 C CA . LEU A 1 158 ? -1.849 9.945 -8.545 1.00 93.50 158 LEU A CA 1
ATOM 1191 C C . LEU A 1 158 ? -2.542 9.046 -9.575 1.00 93.50 158 LEU A C 1
ATOM 1193 O O . LEU A 1 158 ? -1.885 8.482 -10.447 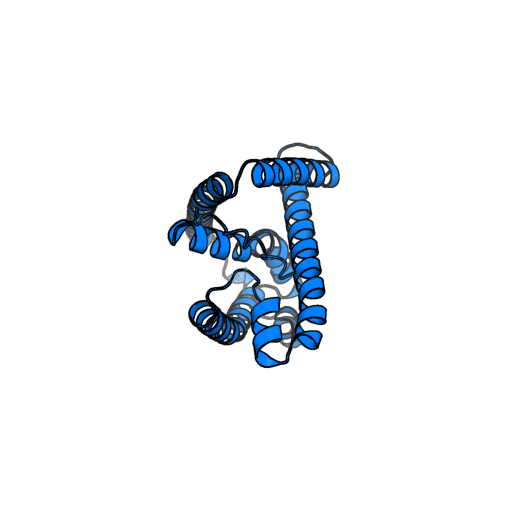1.00 93.50 158 LEU A O 1
ATOM 1197 N N . LEU A 1 159 ? -3.869 8.935 -9.493 1.00 94.00 159 LEU A N 1
ATOM 1198 C CA . LEU A 1 159 ? -4.668 8.143 -10.426 1.00 94.00 159 LEU A CA 1
ATOM 1199 C C . LEU A 1 159 ? -4.558 8.688 -11.851 1.00 94.00 159 LEU A C 1
ATOM 1201 O O . LEU A 1 159 ? -4.401 7.908 -12.787 1.00 94.00 159 LEU A O 1
ATOM 1205 N N . VAL A 1 160 ? -4.575 10.014 -12.021 1.00 95.56 160 VAL A N 1
ATOM 1206 C CA . VAL A 1 160 ? -4.372 10.651 -13.330 1.00 95.56 160 VAL A CA 1
ATOM 1207 C C . VAL A 1 160 ? -3.003 10.287 -13.908 1.00 95.56 160 VAL A C 1
ATOM 1209 O O . VAL A 1 160 ? -2.929 9.860 -15.059 1.00 95.56 160 VAL A O 1
ATOM 1212 N N . ILE A 1 161 ? -1.928 10.384 -13.119 1.00 94.56 161 ILE A N 1
ATOM 1213 C CA . ILE A 1 161 ? -0.581 10.004 -13.574 1.00 94.56 161 ILE A CA 1
ATOM 1214 C C . ILE A 1 161 ? -0.517 8.522 -13.946 1.00 94.56 161 ILE A C 1
ATOM 1216 O O . ILE A 1 161 ? 0.052 8.191 -14.984 1.00 94.56 161 ILE A O 1
ATOM 1220 N N . LEU A 1 162 ? -1.105 7.631 -13.145 1.00 93.38 162 LEU A N 1
ATOM 1221 C CA . LEU A 1 162 ? -1.116 6.195 -13.436 1.00 93.38 162 LEU A CA 1
ATOM 1222 C C . LEU A 1 162 ? -1.873 5.877 -14.729 1.00 93.38 162 LEU A C 1
ATOM 1224 O O . LEU A 1 162 ? -1.392 5.083 -15.534 1.00 93.38 162 LEU A O 1
ATOM 1228 N N . ILE A 1 163 ? -3.014 6.526 -14.969 1.00 94.75 163 ILE A N 1
ATOM 1229 C CA . ILE A 1 163 ? -3.775 6.369 -16.216 1.00 94.75 163 ILE A CA 1
ATOM 1230 C C . ILE A 1 163 ? -2.943 6.839 -17.413 1.00 94.75 163 ILE A C 1
ATOM 1232 O O . ILE A 1 163 ? -2.857 6.129 -18.415 1.00 94.75 163 ILE A O 1
ATOM 1236 N N . ILE A 1 164 ? -2.286 7.999 -17.303 1.00 95.56 164 ILE A N 1
ATOM 1237 C CA . ILE A 1 164 ? -1.396 8.515 -18.352 1.00 95.56 164 ILE A CA 1
ATOM 1238 C C . ILE A 1 164 ? -0.230 7.549 -18.589 1.00 95.56 164 ILE A C 1
ATOM 1240 O O . ILE A 1 164 ? 0.091 7.249 -19.736 1.00 95.56 164 ILE A O 1
ATOM 1244 N N . PHE A 1 165 ? 0.384 7.032 -17.524 1.00 92.88 165 PHE A N 1
ATOM 1245 C CA . PHE A 1 165 ? 1.480 6.073 -17.611 1.00 92.88 165 PHE A CA 1
ATOM 1246 C C . PHE A 1 165 ? 1.055 4.787 -18.327 1.00 92.88 165 PHE A C 1
ATOM 1248 O O . PHE A 1 165 ? 1.752 4.344 -19.236 1.00 92.88 165 PHE A O 1
ATOM 1255 N N . ILE A 1 166 ? -0.109 4.226 -17.982 1.00 93.12 166 ILE A N 1
ATOM 1256 C CA . ILE A 1 166 ? -0.667 3.046 -18.655 1.00 93.12 166 ILE A CA 1
ATOM 1257 C C . ILE A 1 166 ? -0.936 3.351 -20.131 1.00 93.12 166 ILE A C 1
ATOM 1259 O O . ILE A 1 166 ? -0.539 2.576 -20.995 1.00 93.12 166 ILE A O 1
ATOM 1263 N N . TYR A 1 167 ? -1.561 4.490 -20.433 1.00 94.56 167 TYR A N 1
ATOM 1264 C CA . TYR A 1 167 ? -1.897 4.878 -21.802 1.00 94.56 167 TYR A CA 1
ATOM 1265 C C . TYR A 1 167 ? -0.652 5.070 -22.684 1.00 94.56 167 TYR A C 1
ATOM 1267 O O . TYR A 1 167 ? -0.577 4.541 -23.794 1.00 94.56 167 TYR A O 1
ATOM 1275 N N . LEU A 1 168 ? 0.355 5.795 -22.191 1.00 94.25 168 LEU A N 1
ATOM 1276 C CA . LEU A 1 168 ? 1.614 6.005 -22.911 1.00 94.25 168 LEU A CA 1
ATOM 1277 C C . LEU A 1 168 ? 2.448 4.722 -22.995 1.00 94.25 168 LEU A C 1
ATOM 1279 O O . LEU A 1 168 ? 3.089 4.475 -24.017 1.00 94.25 168 LEU A O 1
ATOM 1283 N N . GLY A 1 169 ? 2.432 3.911 -21.936 1.00 90.88 169 GLY A N 1
ATOM 1284 C CA . GLY A 1 169 ? 3.135 2.636 -21.859 1.00 90.88 169 GLY A CA 1
ATOM 1285 C C . GLY A 1 169 ? 2.574 1.604 -22.829 1.00 90.88 169 GLY A C 1
ATOM 1286 O O . GLY A 1 169 ? 3.353 0.933 -23.498 1.00 90.88 169 GLY A O 1
ATOM 1287 N N . PHE A 1 170 ? 1.247 1.536 -22.979 1.00 90.19 170 PHE A N 1
ATOM 1288 C CA . PHE A 1 170 ? 0.568 0.588 -23.867 1.00 90.19 170 PHE A CA 1
ATOM 1289 C C . PHE A 1 170 ? 1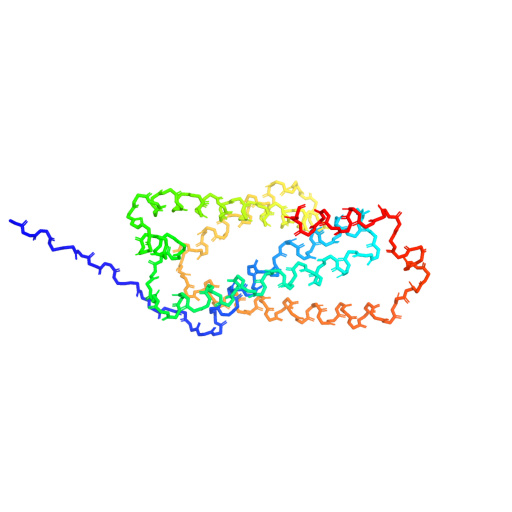.063 0.679 -25.318 1.00 90.19 170 PHE A C 1
ATOM 1291 O O . PHE A 1 170 ? 1.298 -0.337 -25.965 1.00 90.19 170 PHE A O 1
ATOM 1298 N N . ASN A 1 171 ? 1.322 1.894 -25.806 1.00 87.62 171 ASN A N 1
ATOM 1299 C CA . ASN A 1 171 ? 1.823 2.122 -27.165 1.00 87.62 171 ASN A CA 1
ATOM 1300 C C . ASN A 1 171 ? 3.304 1.737 -27.361 1.00 87.62 171 ASN A C 1
ATOM 1302 O O . ASN A 1 171 ? 3.780 1.712 -28.493 1.00 87.62 171 ASN A O 1
ATOM 1306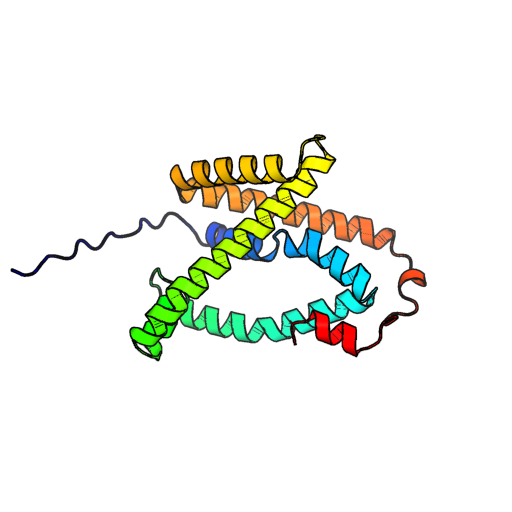 N N . LYS A 1 172 ? 4.047 1.467 -26.281 1.00 89.44 172 LYS A N 1
ATOM 1307 C CA . LYS A 1 172 ? 5.483 1.134 -26.297 1.00 89.44 172 LYS A CA 1
ATOM 1308 C C . LYS A 1 172 ? 5.781 -0.291 -25.821 1.00 89.44 172 LYS A C 1
ATOM 1310 O O . LYS A 1 172 ? 6.934 -0.609 -25.540 1.00 89.44 172 LYS A O 1
ATOM 1315 N N . VAL A 1 173 ? 4.762 -1.142 -25.701 1.00 87.25 173 VAL A N 1
ATOM 1316 C CA . VAL A 1 173 ? 4.925 -2.521 -25.228 1.00 87.25 173 VAL A CA 1
ATOM 1317 C C . VAL A 1 173 ? 5.654 -3.355 -26.282 1.00 87.25 173 VAL A C 1
ATOM 1319 O O . VAL A 1 173 ? 5.112 -3.630 -27.351 1.00 87.25 173 VAL A O 1
ATOM 1322 N N . ASP A 1 174 ? 6.869 -3.805 -25.963 1.00 87.69 174 ASP A N 1
ATOM 1323 C CA . ASP A 1 174 ? 7.593 -4.782 -26.776 1.00 87.69 174 ASP A CA 1
ATOM 1324 C C . ASP A 1 174 ? 7.244 -6.209 -26.330 1.00 87.69 174 ASP A C 1
ATOM 1326 O O . ASP A 1 174 ? 7.589 -6.655 -25.234 1.00 87.69 174 ASP A O 1
ATOM 1330 N N . THR A 1 175 ? 6.561 -6.947 -27.205 1.00 83.81 175 THR A N 1
ATOM 1331 C CA . THR A 1 175 ? 6.151 -8.339 -26.956 1.00 83.81 175 THR A CA 1
ATOM 1332 C C . THR A 1 175 ? 7.323 -9.312 -26.794 1.00 83.81 175 THR A C 1
ATOM 1334 O O . THR A 1 175 ? 7.142 -10.390 -26.225 1.00 83.81 175 THR A O 1
ATOM 1337 N N . ASN A 1 176 ? 8.528 -8.950 -27.245 1.00 86.25 176 ASN A N 1
ATOM 1338 C CA . ASN A 1 176 ? 9.711 -9.796 -27.099 1.00 86.25 176 ASN A CA 1
ATOM 1339 C C . ASN A 1 176 ? 10.186 -9.868 -25.645 1.00 86.25 176 ASN A C 1
ATOM 1341 O O . ASN A 1 176 ? 10.644 -10.921 -25.211 1.00 86.25 176 ASN A O 1
ATOM 1345 N N . LEU A 1 177 ? 9.986 -8.801 -24.862 1.00 84.06 177 LEU A N 1
ATOM 1346 C CA . LEU A 1 177 ? 10.335 -8.765 -23.436 1.00 84.06 177 LEU A CA 1
ATOM 1347 C C . LEU A 1 177 ? 9.491 -9.733 -22.589 1.00 84.06 177 LEU A C 1
ATOM 1349 O O . LEU A 1 177 ? 9.873 -10.063 -21.471 1.00 84.06 177 LEU A O 1
ATOM 1353 N N . TYR A 1 178 ? 8.369 -10.226 -23.121 1.00 83.88 178 TYR A N 1
ATOM 1354 C CA . TYR A 1 178 ? 7.517 -11.218 -22.459 1.00 83.88 178 TYR A CA 1
ATOM 1355 C C . TYR A 1 178 ? 7.966 -12.660 -22.699 1.00 83.88 178 TYR A C 1
ATOM 1357 O O . TYR A 1 178 ? 7.322 -13.580 -22.198 1.00 83.88 178 TYR A O 1
ATOM 1365 N N . LYS A 1 179 ? 9.025 -12.894 -23.484 1.00 85.44 179 LYS A N 1
ATOM 1366 C CA . LYS A 1 179 ? 9.514 -14.235 -23.812 1.00 85.44 179 LYS A CA 1
ATOM 1367 C C . LYS A 1 179 ? 10.950 -14.410 -23.300 1.00 85.44 179 LYS A C 1
ATOM 1369 O O . LYS A 1 179 ? 11.837 -13.715 -23.784 1.00 85.44 179 LYS A O 1
ATOM 1374 N N . PRO A 1 180 ? 11.216 -15.369 -22.396 1.00 86.00 180 PRO A N 1
ATOM 1375 C CA . PRO A 1 180 ? 10.262 -16.257 -21.723 1.00 86.00 180 PRO A CA 1
ATOM 1376 C C . PRO A 1 180 ? 9.430 -15.518 -20.658 1.00 86.00 180 PRO A C 1
ATOM 1378 O O . PRO A 1 180 ? 9.952 -14.678 -19.934 1.00 86.00 180 PRO A O 1
ATOM 1381 N N . PHE A 1 181 ? 8.141 -15.859 -20.529 1.00 85.31 181 PHE A N 1
ATOM 1382 C CA . PHE A 1 181 ? 7.232 -15.171 -19.595 1.00 85.31 181 PHE A CA 1
ATOM 1383 C C . PHE A 1 181 ? 7.542 -15.497 -18.129 1.00 85.31 181 PHE A C 1
ATOM 1385 O O . PHE A 1 181 ? 7.389 -14.651 -17.252 1.00 85.31 181 PHE A O 1
ATOM 1392 N N . ILE A 1 182 ? 8.019 -16.721 -17.877 1.00 87.31 182 ILE A N 1
ATOM 1393 C CA . ILE A 1 182 ? 8.370 -17.234 -16.548 1.00 87.31 182 ILE A CA 1
ATOM 1394 C C . ILE A 1 182 ? 9.852 -17.650 -16.552 1.00 87.31 182 ILE A C 1
ATOM 1396 O O . ILE A 1 182 ? 10.151 -18.845 -16.541 1.00 87.31 182 ILE A O 1
ATOM 1400 N N . PRO A 1 183 ? 10.796 -16.692 -16.609 1.00 84.12 183 PRO A N 1
ATOM 1401 C CA . PRO A 1 183 ? 12.224 -17.005 -16.700 1.00 84.12 183 PRO A CA 1
ATOM 1402 C C . PRO A 1 183 ? 12.752 -17.730 -15.454 1.00 84.12 183 PRO A C 1
ATOM 1404 O O . PRO A 1 183 ? 13.611 -18.597 -15.566 1.00 84.12 183 PRO A O 1
ATOM 1407 N N . TYR A 1 184 ? 12.212 -17.406 -14.276 1.00 84.50 184 TYR A N 1
ATOM 1408 C CA . TYR A 1 184 ? 12.698 -17.899 -12.980 1.00 84.50 184 TYR A CA 1
ATOM 1409 C C . TYR A 1 184 ? 11.875 -19.068 -12.402 1.00 84.50 184 TYR A C 1
ATOM 1411 O O . TYR A 1 184 ? 12.130 -19.521 -11.289 1.00 84.50 184 TYR A O 1
ATOM 1419 N N . GLY A 1 185 ? 10.893 -19.578 -13.153 1.00 86.19 185 GLY A N 1
ATOM 1420 C CA . GLY A 1 185 ? 10.012 -20.674 -12.731 1.00 86.19 185 GLY A CA 1
ATOM 1421 C C . GLY A 1 185 ? 8.875 -20.273 -11.774 1.00 86.19 185 GLY A C 1
ATOM 1422 O O . GLY A 1 185 ? 8.863 -19.197 -11.177 1.00 86.19 185 GLY A O 1
ATOM 1423 N N . TRP A 1 186 ? 7.895 -21.170 -11.617 1.00 84.69 186 TRP A N 1
ATOM 1424 C CA . TRP A 1 186 ? 6.681 -20.931 -10.819 1.00 84.69 186 TRP A CA 1
ATOM 1425 C C . TRP A 1 186 ? 6.932 -20.763 -9.318 1.00 84.69 186 TRP A C 1
ATOM 1427 O O . TRP A 1 186 ? 6.183 -20.048 -8.658 1.00 84.69 186 TRP A O 1
ATOM 1437 N N . GLY A 1 187 ? 7.990 -21.376 -8.778 1.00 84.81 187 GLY A N 1
ATOM 1438 C CA . GLY A 1 187 ? 8.323 -21.248 -7.356 1.00 84.81 187 GLY A CA 1
ATOM 1439 C C . GLY A 1 187 ? 8.567 -19.794 -6.945 1.00 84.81 187 GLY A C 1
ATOM 1440 O O . GLY A 1 187 ? 8.079 -19.356 -5.908 1.00 84.81 187 GLY A O 1
ATOM 1441 N N . VAL A 1 188 ? 9.242 -19.013 -7.795 1.00 85.06 188 VAL A N 1
ATOM 1442 C CA . VAL A 1 188 ? 9.516 -17.594 -7.521 1.00 85.06 188 VAL A CA 1
ATOM 1443 C C . VAL A 1 188 ? 8.262 -16.739 -7.728 1.00 85.06 188 VAL A C 1
ATOM 1445 O O . VAL A 1 188 ? 8.001 -15.837 -6.935 1.00 85.06 188 VAL A O 1
ATOM 1448 N N . VAL A 1 189 ? 7.441 -17.062 -8.737 1.00 83.94 189 VAL A N 1
ATOM 1449 C CA . VAL A 1 189 ? 6.143 -16.401 -8.982 1.00 83.94 189 VAL A CA 1
ATOM 1450 C C . VAL A 1 189 ? 5.239 -16.508 -7.754 1.00 83.94 189 VAL A C 1
ATOM 1452 O O . VAL A 1 189 ? 4.631 -15.512 -7.364 1.00 83.94 189 VAL A O 1
ATOM 1455 N N . ILE A 1 190 ? 5.172 -17.693 -7.139 1.00 84.56 190 ILE A N 1
ATOM 1456 C CA . ILE A 1 190 ? 4.368 -17.944 -5.938 1.00 84.56 190 ILE A CA 1
ATOM 1457 C C . ILE A 1 190 ? 5.015 -17.302 -4.706 1.00 84.56 190 ILE A C 1
ATOM 1459 O O . ILE A 1 190 ? 4.321 -16.654 -3.930 1.00 84.56 190 ILE A O 1
ATOM 1463 N N . GLY A 1 191 ? 6.340 -17.388 -4.561 1.00 82.31 191 GLY A N 1
ATOM 1464 C CA . GLY A 1 191 ? 7.046 -16.840 -3.399 1.00 82.31 191 GLY A CA 1
ATOM 1465 C C . GLY A 1 191 ? 6.933 -15.317 -3.239 1.00 82.31 191 GLY A C 1
ATOM 1466 O O . GLY A 1 191 ? 6.980 -14.813 -2.121 1.00 82.31 191 GLY A O 1
ATOM 1467 N N . ILE A 1 192 ? 6.742 -14.550 -4.322 1.00 81.75 192 ILE A N 1
ATOM 1468 C CA . ILE A 1 192 ? 6.531 -13.088 -4.224 1.00 81.75 192 ILE A CA 1
ATOM 1469 C C . ILE A 1 192 ? 5.114 -12.720 -3.756 1.00 81.75 192 ILE A C 1
ATOM 1471 O O . ILE A 1 192 ? 4.907 -11.622 -3.244 1.00 81.75 192 ILE A O 1
ATOM 1475 N N . ILE A 1 193 ? 4.146 -13.634 -3.856 1.00 80.00 193 ILE A N 1
ATOM 1476 C CA . ILE A 1 193 ? 2.765 -13.405 -3.397 1.00 80.00 193 ILE A CA 1
ATOM 1477 C C . ILE A 1 193 ? 2.703 -13.288 -1.859 1.00 80.00 193 ILE A C 1
ATOM 1479 O O . ILE A 1 193 ? 1.737 -12.747 -1.326 1.00 80.00 193 ILE A O 1
ATOM 1483 N N . GLY A 1 194 ? 3.752 -13.724 -1.149 1.00 66.88 194 GLY A N 1
ATOM 1484 C CA . GLY A 1 194 ? 3.801 -13.741 0.315 1.00 66.88 194 GLY A CA 1
ATOM 1485 C C . GLY A 1 194 ? 3.307 -15.056 0.925 1.00 66.88 194 GLY A C 1
ATOM 1486 O O . GLY A 1 194 ? 2.842 -15.045 2.064 1.00 66.88 194 GLY A O 1
ATOM 1487 N N . LEU A 1 195 ? 3.387 -16.150 0.153 1.00 51.44 195 LEU A N 1
ATOM 1488 C CA . LEU A 1 195 ? 3.165 -17.543 0.566 1.00 51.44 195 LEU A CA 1
ATOM 1489 C C . LEU A 1 195 ? 4.485 -18.235 0.921 1.00 51.44 195 LEU A C 1
ATOM 1491 O O . LEU A 1 195 ? 5.483 -17.990 0.204 1.00 51.44 195 LEU A O 1
#

InterPro domains:
  IPR002293 Amino acid/polyamine transporter I [PF13520] (14-189)
  IPR050367 Amino acid-polyamine-organocation superfamily [PTHR42770] (4-190)

Organism: NCBI:txid412755

Mean predicted aligned error: 6.78 Å